Protein AF-0000000086878686 (afdb_homodimer)

Secondary structure (DSSP, 8-state):
---EEEEEEEEEEES-HHHHHIIIIIIS-PPEEPPP--SS-EEEEEETTEEEEEEE-TT-TT-------TTSSEEEEEES-HHHHHHHHHHHT---EEETT-TTSSEEEEEE-TT--EEEEEE-TT-/---EEEEEEEEEEES-HHHHHIIIIIIS-PPEEPPP--SS-EEEEEETTEEEEEEE-TT-TT-------TTSSEEEEEES-HHHHHHHHHHHT---EEETT-TTSSEEEEEE-TT--EEEEEE-TT-

Sequence (254 aa):
MIEYAHIHHVSLAVRDLEVAKQFYSGLLGMQEIERPPFRSTGTWYAIGSQQLHLLQHPQGHTLREAGIDTTDGHFAIWVKSHKDTIAWLEQQGIEYEARPESVAGFAQIFILDPDRNIIEFAAPYHSMIEYAHIHHVSLAVRDLEVAKQFYSGLLGMQEIERPPFRSTGTWYAIGSQQLHLLQHPQGHTLREAGIDTTDGHFAIWVKSHKDTIAWLEQQGIEYEARPESVAGFAQIFILDPDRNIIEFAAPYHS

Organism: NCBI:txid248903

InterPro domains:
  IPR004360 Glyoxalase/fosfomycin resistance/dioxygenase domain [PF00903] (6-121)
  IPR018146 Glyoxalase I, conserved site [PS00934] (9-30)
  IPR029068 Glyoxalase/Bleomycin resistance protein/Dihydroxybiphenyl dioxygenase [G3DSA:3.10.180.10] (6-123)
  IPR029068 Glyoxalase/Bleomycin resistance prote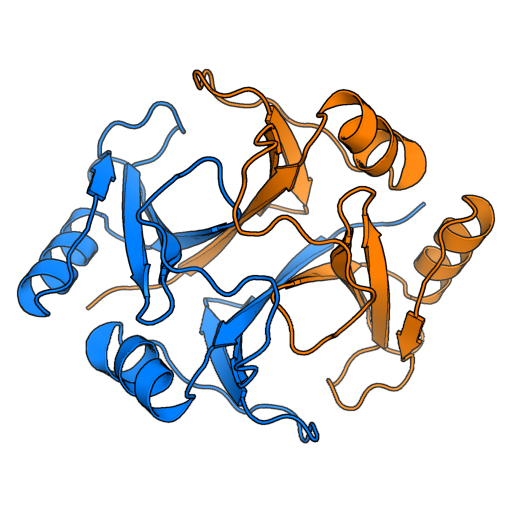in/Dihydroxybiphenyl dioxygenase [SSF54593] (5-124)
  IPR037523 Vicinal oxygen chelate (VOC), core domain [PS51819] (6-124)
  IPR050383 Glyoxalase I/Fosfomycin Resistance Protein Families [PTHR21366] (5-122)

Solvent-accessible surface area (backbone atoms only — not comparable to full-atom values): 13300 Å² total; per-residue (Å²): 114,64,51,68,49,31,69,43,34,41,35,38,36,30,68,46,60,68,65,49,42,48,43,45,42,58,69,60,56,46,48,72,48,92,63,62,91,63,91,71,55,68,54,30,28,57,26,54,96,27,36,41,35,41,22,52,26,73,81,28,59,51,49,46,85,58,75,96,52,91,52,26,45,32,40,28,33,30,30,69,33,42,53,48,36,50,54,39,32,56,74,68,66,50,72,72,50,75,36,65,81,36,76,77,78,33,14,38,35,37,35,63,50,98,49,36,49,44,42,31,40,33,16,51,61,90,52,115,66,53,68,48,31,70,43,36,41,33,38,35,29,68,46,58,68,65,49,42,48,43,44,43,60,70,58,57,47,48,73,48,90,62,60,90,62,91,69,55,65,53,30,29,56,26,54,96,27,36,40,35,41,21,52,26,72,82,28,58,51,47,44,84,57,77,95,52,91,52,26,46,33,40,28,33,31,31,68,33,43,52,49,36,50,53,38,34,56,73,69,68,49,72,70,51,76,34,65,81,36,77,78,77,34,14,38,35,36,36,62,50,99,49,37,49,42,41,31,41,32,15,50,59,90,52

Radius of gyration: 17.34 Å; Cα contacts (8 Å, |Δi|>4): 642; chains: 2; bounding box: 40×48×39 Å

Foldseek 3Di:
DDDDDDDAEEEDEDQDAVLQCCVVCNQVVFAWDDDPPDPFDWTWTDQDNHIYIYTHDNPDPLQDDDADDPVDDADEHEDEDPVVNVVSCVVSVFDWDWDLPDPVQWIWIWGAGPSGHIYIYTYHRPD/DDDDDDDAEEEDEDQDAVLQCCVVCNQVVFAWDDDPDDPFDWTWTDQDNHIYIYTHDNPDPLQDDDADDPVDDADEHEDEDPVVNVVSCVVSVFDWDWDLPDPVQWIWIWGAGPSGHIYIYTYHRPD

Structure (mmCIF, N/CA/C/O backbone):
data_AF-0000000086878686-model_v1
#
loop_
_entity.id
_entity.type
_entity.pdbx_description
1 polymer Glyoxalase
#
loop_
_atom_site.group_PDB
_atom_site.id
_atom_site.type_symbol
_atom_site.label_atom_id
_atom_site.label_alt_id
_atom_site.label_comp_id
_atom_site.label_asym_id
_atom_site.label_entity_id
_atom_site.label_seq_id
_atom_site.pdbx_PDB_ins_code
_atom_site.Cartn_x
_atom_site.Cartn_y
_atom_site.Cartn_z
_atom_site.occupancy
_atom_site.B_iso_or_equiv
_atom_site.auth_seq_id
_atom_site.auth_comp_id
_atom_site.auth_asym_id
_atom_site.auth_atom_id
_atom_site.pdbx_PDB_model_num
ATOM 1 N N . MET A 1 1 ? -5.086 -23.375 1.328 1 92.81 1 MET A N 1
ATOM 2 C CA . MET A 1 1 ? -5.457 -21.969 1.436 1 92.81 1 MET A CA 1
ATOM 3 C C . MET A 1 1 ? -4.23 -21.094 1.688 1 92.81 1 MET A C 1
ATOM 5 O O . MET A 1 1 ? -3.26 -21.547 2.295 1 92.81 1 MET A O 1
ATOM 9 N N . ILE A 1 2 ? -4.324 -19.875 1.238 1 98 2 ILE A N 1
ATOM 10 C CA . ILE A 1 2 ? -3.201 -18.953 1.439 1 98 2 ILE A CA 1
ATOM 11 C C . ILE A 1 2 ? -3.17 -18.484 2.893 1 98 2 ILE A C 1
ATOM 13 O O . ILE A 1 2 ? -4.207 -18.125 3.459 1 98 2 ILE A O 1
ATOM 17 N N . GLU A 1 3 ? -2.047 -18.531 3.521 1 98.5 3 GLU A N 1
ATOM 18 C CA . GLU A 1 3 ? -1.874 -18 4.871 1 98.5 3 GLU A CA 1
ATOM 19 C C . GLU A 1 3 ? -1.181 -16.641 4.844 1 98.5 3 GLU A C 1
ATOM 21 O O . GLU A 1 3 ? 0.019 -16.562 4.574 1 98.5 3 GLU A O 1
ATOM 26 N N . TYR A 1 4 ? -1.922 -15.648 5.164 1 98.69 4 TYR A N 1
ATOM 27 C CA . TYR A 1 4 ? -1.459 -14.266 5.133 1 98.69 4 TYR A CA 1
ATOM 28 C C . TYR A 1 4 ? -0.808 -13.875 6.453 1 98.69 4 TYR A C 1
ATOM 30 O O . TYR A 1 4 ? -1.389 -14.078 7.523 1 98.69 4 TYR A O 1
ATOM 38 N N . ALA A 1 5 ? 0.376 -13.273 6.391 1 98.69 5 ALA A N 1
ATOM 39 C CA . ALA A 1 5 ? 1.078 -12.938 7.625 1 98.69 5 ALA A CA 1
ATOM 40 C C . ALA A 1 5 ? 1.001 -11.438 7.91 1 98.69 5 ALA A C 1
ATOM 42 O O . ALA A 1 5 ? 0.501 -11.023 8.953 1 98.69 5 ALA A O 1
ATOM 43 N N . HIS A 1 6 ? 1.497 -10.586 6.996 1 98.81 6 HIS A N 1
ATOM 44 C CA . HIS A 1 6 ? 1.543 -9.141 7.176 1 98.81 6 HIS A CA 1
ATOM 45 C C . HIS A 1 6 ? 1.847 -8.43 5.863 1 98.81 6 HIS A C 1
ATOM 47 O O . HIS A 1 6 ? 2.262 -9.062 4.891 1 98.81 6 HIS A O 1
ATOM 53 N N . ILE A 1 7 ? 1.553 -7.156 5.781 1 98.94 7 ILE A N 1
ATOM 54 C CA . ILE A 1 7 ? 2.014 -6.348 4.66 1 98.94 7 ILE A CA 1
ATOM 55 C C . ILE A 1 7 ? 3.529 -6.18 4.734 1 98.94 7 ILE A C 1
ATOM 57 O O . ILE A 1 7 ? 4.066 -5.766 5.766 1 98.94 7 ILE A O 1
ATOM 61 N N . HIS A 1 8 ? 4.219 -6.57 3.6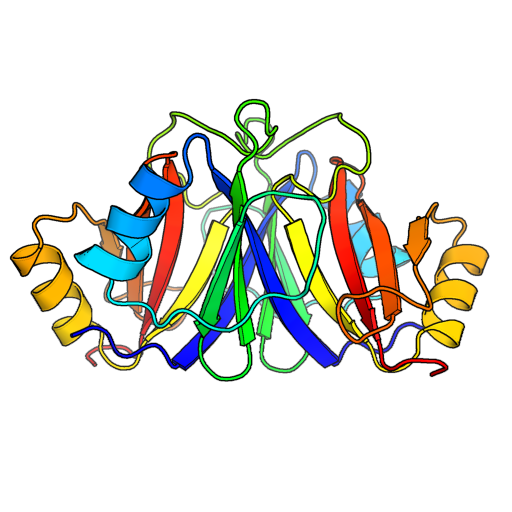86 1 98.94 8 HIS A N 1
ATOM 62 C CA . HIS A 1 8 ? 5.676 -6.512 3.658 1 98.94 8 HIS A CA 1
ATOM 63 C C . HIS A 1 8 ? 6.16 -5.152 3.168 1 98.94 8 HIS A C 1
ATOM 65 O O . HIS A 1 8 ? 7.066 -4.562 3.758 1 98.94 8 HIS A O 1
ATOM 71 N N . HIS A 1 9 ? 5.668 -4.684 2.07 1 98.94 9 HIS A N 1
ATOM 72 C CA . HIS A 1 9 ? 6.066 -3.377 1.556 1 98.94 9 HIS A CA 1
ATOM 73 C C . HIS A 1 9 ? 4.988 -2.791 0.647 1 98.94 9 HIS A C 1
ATOM 75 O O . HIS A 1 9 ? 4.055 -3.494 0.25 1 98.94 9 HIS A O 1
ATOM 81 N N . VAL A 1 10 ? 5.113 -1.521 0.419 1 98.94 10 VAL A N 1
ATOM 82 C CA . VAL A 1 10 ? 4.375 -0.774 -0.593 1 98.94 10 VAL A CA 1
ATOM 83 C C . VAL A 1 10 ? 5.348 -0.182 -1.611 1 98.94 10 VAL A C 1
ATOM 85 O O . VAL A 1 10 ? 6.426 0.293 -1.247 1 98.94 10 VAL A O 1
ATOM 88 N N . SER A 1 11 ? 4.949 -0.228 -2.871 1 98.88 11 SER A N 1
ATOM 89 C CA . SER A 1 11 ? 5.75 0.36 -3.941 1 98.88 11 SER A CA 1
ATOM 90 C C . SER A 1 11 ? 4.984 1.467 -4.66 1 98.88 11 SER A C 1
ATOM 92 O O . SER A 1 11 ? 3.832 1.277 -5.055 1 98.88 11 SER A O 1
ATOM 94 N N . LEU A 1 12 ? 5.641 2.549 -4.816 1 98.88 12 LEU A N 1
ATOM 95 C CA . LEU A 1 12 ? 5.066 3.682 -5.535 1 98.88 12 LEU A CA 1
ATOM 96 C C . LEU A 1 12 ? 5.832 3.953 -6.824 1 98.88 12 LEU A C 1
ATOM 98 O O . LEU A 1 12 ? 7.062 3.875 -6.852 1 98.88 12 LEU A O 1
ATOM 102 N N . ALA A 1 13 ? 5.094 4.262 -7.871 1 98.62 13 ALA A N 1
ATOM 103 C CA . ALA A 1 13 ? 5.711 4.828 -9.07 1 98.62 13 ALA A CA 1
ATOM 104 C C . ALA A 1 13 ? 6.008 6.312 -8.883 1 98.62 13 ALA A C 1
ATOM 106 O O . ALA A 1 13 ? 5.195 7.047 -8.32 1 98.62 13 ALA A O 1
ATOM 107 N N . VAL A 1 14 ? 7.125 6.715 -9.273 1 98.88 14 VAL A N 1
ATOM 108 C CA . VAL A 1 14 ? 7.48 8.125 -9.281 1 98.88 14 VAL A CA 1
ATOM 109 C C . VAL A 1 14 ? 8.031 8.516 -10.648 1 98.88 14 VAL A C 1
ATOM 111 O O . VAL A 1 14 ? 8.562 7.676 -11.375 1 98.88 14 VAL A O 1
ATOM 114 N N . ARG A 1 15 ? 7.891 9.805 -11.039 1 98.81 15 ARG A N 1
ATOM 115 C CA . ARG A 1 15 ? 8.344 10.273 -12.344 1 98.81 15 ARG A CA 1
ATOM 116 C C . ARG A 1 15 ? 9.852 10.484 -12.359 1 98.81 15 ARG A C 1
ATOM 118 O O . ARG A 1 15 ? 10.516 10.195 -13.359 1 98.81 15 ARG A O 1
ATOM 125 N N . ASP A 1 16 ? 10.406 10.992 -11.32 1 98.75 16 ASP A N 1
ATOM 126 C CA . ASP A 1 16 ? 11.812 11.352 -11.148 1 98.75 16 ASP A CA 1
ATOM 127 C C . ASP A 1 16 ? 12.297 10.992 -9.75 1 98.75 16 ASP A C 1
ATOM 129 O O . ASP A 1 16 ? 11.852 11.578 -8.758 1 98.75 16 ASP A O 1
ATOM 133 N N . LEU A 1 17 ? 13.281 10.086 -9.711 1 98.75 17 LEU A N 1
ATOM 134 C CA . LEU A 1 17 ? 13.703 9.531 -8.43 1 98.75 17 LEU A CA 1
ATOM 135 C C . LEU A 1 17 ? 14.367 10.602 -7.566 1 98.75 17 LEU A C 1
ATOM 137 O O . LEU A 1 17 ? 14.203 10.609 -6.348 1 98.75 17 LEU A O 1
ATOM 141 N N . GLU A 1 18 ? 15.141 11.453 -8.148 1 98.69 18 GLU A N 1
ATOM 142 C CA . GLU A 1 18 ? 15.828 12.484 -7.375 1 98.69 18 GLU A CA 1
ATOM 143 C C . GLU A 1 18 ? 14.828 13.445 -6.727 1 98.69 18 GLU A C 1
ATOM 145 O O . GLU A 1 18 ? 15.008 13.852 -5.578 1 98.69 18 GLU A O 1
ATOM 150 N N . VAL A 1 19 ? 13.828 13.859 -7.465 1 98.81 19 VAL A N 1
ATOM 151 C CA . VAL A 1 19 ? 12.773 14.695 -6.922 1 98.81 19 VAL A CA 1
ATOM 152 C C . VAL A 1 19 ? 12.078 13.977 -5.77 1 98.81 19 VAL A C 1
ATOM 154 O O . VAL A 1 19 ? 11.828 14.562 -4.719 1 98.81 19 VAL A O 1
ATOM 157 N N . ALA A 1 20 ? 11.805 12.703 -5.988 1 98.88 20 ALA A N 1
ATOM 158 C CA . ALA A 1 20 ? 11.156 11.906 -4.949 1 98.88 20 ALA A CA 1
ATOM 159 C C . ALA A 1 20 ? 12.039 11.797 -3.707 1 98.88 20 ALA A C 1
ATOM 161 O O . ALA A 1 20 ? 11.547 11.922 -2.582 1 98.88 20 ALA A O 1
ATOM 162 N N . LYS A 1 21 ? 13.297 11.602 -3.871 1 98.75 21 LYS A N 1
ATOM 163 C CA . LYS A 1 21 ? 14.219 11.461 -2.748 1 98.75 21 LYS A CA 1
ATOM 164 C C . LYS A 1 21 ? 14.312 12.75 -1.945 1 98.75 21 LYS A C 1
ATOM 166 O O . LYS A 1 21 ? 14.461 12.719 -0.721 1 98.75 21 LYS A O 1
ATOM 171 N N . GLN A 1 22 ? 14.281 13.844 -2.643 1 98.81 22 GLN A N 1
ATOM 172 C CA . GLN A 1 22 ? 14.273 15.125 -1.936 1 98.81 22 GLN A CA 1
ATOM 173 C C . GLN A 1 22 ? 13.07 15.219 -1.002 1 98.81 22 GLN A C 1
ATOM 175 O O . GLN A 1 22 ? 13.172 15.766 0.101 1 98.81 22 GLN A O 1
ATOM 180 N N . PHE A 1 23 ? 12.023 14.68 -1.452 1 98.94 23 PHE A N 1
ATOM 181 C CA . PHE A 1 23 ? 10.805 14.711 -0.655 1 98.94 23 PHE A CA 1
ATOM 182 C C . PHE A 1 23 ? 10.867 13.688 0.472 1 98.94 23 PHE A C 1
ATOM 184 O O . PHE A 1 23 ? 10.742 14.039 1.646 1 98.94 23 PHE A O 1
ATOM 191 N N . TYR A 1 24 ? 11.062 12.422 0.247 1 98.88 24 TYR A N 1
ATOM 192 C CA . TYR A 1 24 ? 10.953 11.336 1.206 1 98.88 24 TYR A CA 1
ATOM 193 C C . TYR A 1 24 ? 12.148 11.305 2.15 1 98.88 24 TYR A C 1
ATOM 195 O O . TYR A 1 24 ? 11.984 11.203 3.369 1 98.88 24 TYR A O 1
ATOM 203 N N . SER A 1 25 ? 13.336 11.383 1.585 1 98.38 25 SER A N 1
ATOM 204 C CA . SER A 1 25 ? 14.539 11.438 2.412 1 98.38 25 SER A CA 1
ATOM 205 C C . SER A 1 25 ? 14.727 12.828 3.016 1 98.38 25 SER A C 1
ATOM 207 O O . SER A 1 25 ? 15.023 12.953 4.207 1 98.38 25 SER A O 1
ATOM 209 N N . GLY A 1 26 ? 14.617 13.836 2.211 1 98.06 26 GLY A N 1
ATOM 210 C CA . GLY A 1 26 ? 14.914 15.195 2.627 1 98.06 26 GLY A CA 1
ATOM 211 C C . GLY A 1 26 ? 13.859 15.781 3.545 1 98.06 26 GLY A C 1
ATOM 212 O O . GLY A 1 26 ? 14.117 16.016 4.73 1 98.06 26 GLY A O 1
ATOM 213 N N . LEU A 1 27 ? 12.672 15.906 3.049 1 98.62 27 LEU A N 1
ATOM 214 C CA . LEU A 1 27 ? 11.625 16.609 3.781 1 98.62 27 LEU A CA 1
ATOM 215 C C . LEU A 1 27 ? 10.984 15.703 4.82 1 98.62 27 LEU A C 1
ATOM 217 O O . LEU A 1 27 ? 10.766 16.109 5.965 1 98.62 27 LEU A O 1
ATOM 221 N N . LEU A 1 28 ? 10.688 14.461 4.5 1 98.75 28 LEU A N 1
ATOM 222 C CA . LEU A 1 28 ? 9.992 13.578 5.43 1 98.75 28 LEU A CA 1
ATOM 223 C C . LEU A 1 28 ? 10.984 12.875 6.355 1 98.75 28 LEU A C 1
ATOM 225 O O . LEU A 1 28 ? 10.594 12.273 7.352 1 98.75 28 LEU A O 1
ATOM 229 N N . GLY A 1 29 ? 12.219 12.891 5.965 1 98.44 29 GLY A N 1
ATOM 230 C CA . GLY A 1 29 ? 13.258 12.352 6.828 1 98.44 29 GLY A CA 1
ATOM 231 C C . GLY A 1 29 ? 13.242 10.836 6.91 1 98.44 29 GLY A C 1
ATOM 232 O O . GLY A 1 29 ? 13.68 10.266 7.91 1 98.44 29 GLY A O 1
ATOM 233 N N . MET A 1 30 ? 12.75 10.133 5.957 1 98.62 30 MET A N 1
ATOM 234 C CA . MET A 1 30 ? 12.711 8.672 5.996 1 98.62 30 MET A CA 1
ATOM 235 C C . MET A 1 30 ? 14.109 8.086 5.793 1 98.62 30 MET A C 1
ATOM 237 O O . MET A 1 30 ? 14.898 8.617 5.02 1 98.62 30 MET A O 1
ATOM 241 N N . GLN A 1 31 ? 14.328 6.996 6.406 1 98.5 31 GLN A N 1
ATOM 242 C CA . GLN A 1 31 ? 15.633 6.348 6.348 1 98.5 31 GLN A CA 1
ATOM 243 C C . GLN A 1 31 ? 15.742 5.441 5.125 1 98.5 31 GLN A C 1
ATOM 245 O O . GLN A 1 31 ? 14.977 4.488 4.977 1 98.5 31 GLN A O 1
ATOM 250 N N . GLU A 1 32 ? 16.688 5.684 4.32 1 98.56 32 GLU A N 1
ATOM 251 C CA . GLU A 1 32 ? 16.969 4.805 3.188 1 98.56 32 GLU A CA 1
ATOM 252 C C . GLU A 1 32 ? 17.625 3.51 3.641 1 98.56 32 GLU A C 1
ATOM 254 O O . GLU A 1 32 ? 18.438 3.514 4.57 1 98.56 32 GLU A O 1
ATOM 259 N N . ILE A 1 33 ? 17.297 2.453 2.945 1 98.69 33 ILE A N 1
ATOM 260 C CA . ILE A 1 33 ? 17.938 1.168 3.213 1 98.69 33 ILE A CA 1
ATOM 261 C C . ILE A 1 33 ? 18.484 0.59 1.914 1 98.69 33 ILE A C 1
ATOM 263 O O . ILE A 1 33 ? 18.203 1.101 0.827 1 98.69 33 ILE A O 1
ATOM 267 N N . GLU A 1 34 ? 19.266 -0.475 2.055 1 98 34 GLU A N 1
ATOM 268 C CA . GLU A 1 34 ? 19.859 -1.123 0.889 1 98 34 GLU A CA 1
ATOM 269 C C . GLU A 1 34 ? 18.797 -1.793 0.029 1 98 34 GLU A C 1
ATOM 271 O O . GLU A 1 34 ? 17.875 -2.443 0.551 1 98 34 GLU A O 1
ATOM 276 N N . ARG A 1 35 ? 18.859 -1.532 -1.123 1 97 35 ARG A N 1
ATOM 277 C CA . ARG A 1 35 ? 17.969 -2.148 -2.096 1 97 35 ARG A CA 1
ATOM 278 C C . ARG A 1 35 ? 18.656 -3.289 -2.834 1 97 35 ARG A C 1
ATOM 280 O O . ARG A 1 35 ? 19.844 -3.199 -3.15 1 97 35 ARG A O 1
ATOM 287 N N . PRO A 1 36 ? 17.922 -4.375 -3.104 1 97.88 36 PRO A N 1
ATOM 288 C CA . PRO A 1 36 ? 18.5 -5.461 -3.9 1 97.88 36 PRO A CA 1
ATOM 289 C C . PRO A 1 36 ? 18.938 -5.008 -5.293 1 97.88 36 PRO A C 1
ATOM 291 O O . PRO A 1 36 ? 18.531 -3.934 -5.746 1 97.88 36 PRO A O 1
ATOM 294 N N . PRO A 1 37 ? 19.734 -5.828 -5.945 1 97.25 37 PRO A N 1
ATOM 295 C CA . PRO A 1 37 ? 20.266 -5.438 -7.254 1 97.25 37 PRO A CA 1
ATOM 296 C C . PRO A 1 37 ? 19.25 -5.641 -8.383 1 97.25 37 PRO A C 1
ATOM 298 O O . PRO A 1 37 ? 19.516 -6.387 -9.32 1 97.25 37 PRO A O 1
ATOM 301 N N . PHE A 1 38 ? 18.172 -4.945 -8.359 1 97.62 38 PHE A N 1
ATOM 302 C CA . PHE A 1 38 ? 17.188 -4.93 -9.43 1 97.62 38 PHE A CA 1
ATOM 303 C C . PHE A 1 38 ? 17.703 -4.109 -10.617 1 97.62 38 PHE A C 1
ATOM 305 O O . PHE A 1 38 ? 18.594 -3.273 -10.461 1 97.62 38 PHE A O 1
ATOM 312 N N . ARG A 1 39 ? 17.078 -4.359 -11.789 1 96 39 ARG A N 1
ATOM 313 C CA . ARG A 1 39 ? 17.422 -3.596 -12.984 1 96 39 ARG A CA 1
ATOM 314 C C . ARG A 1 39 ? 16.719 -2.248 -13 1 96 39 ARG A C 1
ATOM 316 O O . ARG A 1 39 ? 17.188 -1.299 -13.633 1 96 39 ARG A O 1
ATOM 323 N N . SER A 1 40 ? 15.617 -2.211 -12.352 1 97.5 40 SER A N 1
ATOM 324 C CA . SER A 1 40 ? 14.844 -0.973 -12.289 1 97.5 40 SER A CA 1
ATOM 325 C C . SER A 1 40 ? 15.555 0.08 -11.445 1 97.5 40 SER A C 1
ATOM 327 O O . SER A 1 40 ? 16.406 -0.251 -10.617 1 97.5 40 SER A O 1
ATOM 329 N N . THR A 1 41 ? 15.266 1.338 -11.703 1 98.31 41 THR A N 1
ATOM 330 C CA . THR A 1 41 ? 15.758 2.451 -10.898 1 98.31 41 THR A CA 1
ATOM 331 C C . THR A 1 41 ? 14.805 2.744 -9.734 1 98.31 41 THR A C 1
ATOM 333 O O . THR A 1 41 ? 13.602 2.877 -9.938 1 98.31 41 THR A O 1
ATOM 336 N N . GLY A 1 42 ? 15.352 2.799 -8.516 1 98.69 42 GLY A N 1
ATOM 337 C CA . GLY A 1 42 ? 14.492 3.047 -7.371 1 98.69 42 GLY A CA 1
ATOM 338 C C . GLY A 1 42 ? 15.266 3.256 -6.082 1 98.69 42 GLY A C 1
ATOM 339 O O . GLY A 1 42 ? 16.5 3.322 -6.094 1 98.69 42 GLY A O 1
ATOM 340 N N . THR A 1 43 ? 14.594 3.441 -5 1 98.81 43 THR A N 1
ATOM 341 C CA . THR A 1 43 ? 15.125 3.549 -3.645 1 98.81 43 THR A CA 1
ATOM 342 C C . THR A 1 43 ? 14.164 2.924 -2.635 1 98.81 43 THR A C 1
ATOM 344 O O . THR A 1 43 ? 12.961 2.832 -2.889 1 98.81 43 THR A O 1
ATOM 347 N N . TRP A 1 44 ? 14.742 2.393 -1.544 1 98.88 44 TRP A N 1
ATOM 348 C CA . TRP A 1 44 ? 13.961 1.74 -0.494 1 98.88 44 TRP A CA 1
ATOM 349 C C . TRP A 1 44 ? 14.062 2.514 0.816 1 98.88 44 TRP A C 1
ATOM 351 O O . TRP A 1 44 ? 15.125 3.045 1.152 1 98.88 44 TRP A O 1
ATOM 361 N N . TYR A 1 45 ? 12.961 2.594 1.512 1 98.94 45 TYR A N 1
ATOM 362 C CA . TYR A 1 45 ? 12.922 3.219 2.828 1 98.94 45 TYR A CA 1
ATOM 363 C C . TYR A 1 45 ? 12.43 2.236 3.883 1 98.94 45 TYR A C 1
ATOM 365 O O . TYR A 1 45 ? 11.539 1.426 3.617 1 98.94 45 TYR A O 1
ATOM 373 N N . ALA A 1 46 ? 12.961 2.355 5.098 1 98.75 46 ALA A N 1
ATOM 374 C CA . ALA A 1 46 ? 12.484 1.576 6.238 1 98.75 46 ALA A CA 1
ATOM 375 C C . ALA A 1 46 ? 11.25 2.223 6.867 1 98.75 46 ALA A C 1
ATOM 377 O O . ALA A 1 46 ? 11.219 3.439 7.066 1 98.75 46 ALA A O 1
ATOM 378 N N . ILE A 1 47 ? 10.266 1.464 7.109 1 98.62 47 ILE A N 1
ATOM 379 C CA . ILE A 1 47 ? 9.133 1.805 7.961 1 98.62 47 ILE A CA 1
ATOM 380 C C . ILE A 1 47 ? 8.93 0.71 9.008 1 98.62 47 ILE A C 1
ATOM 382 O O . ILE A 1 47 ? 8.227 -0.274 8.75 1 98.62 47 ILE A O 1
ATOM 386 N N . GLY A 1 48 ? 9.445 0.888 10.195 1 97.75 48 GLY A N 1
ATOM 387 C CA . GLY A 1 48 ? 9.492 -0.24 11.109 1 97.75 48 GLY A CA 1
ATOM 388 C C . GLY 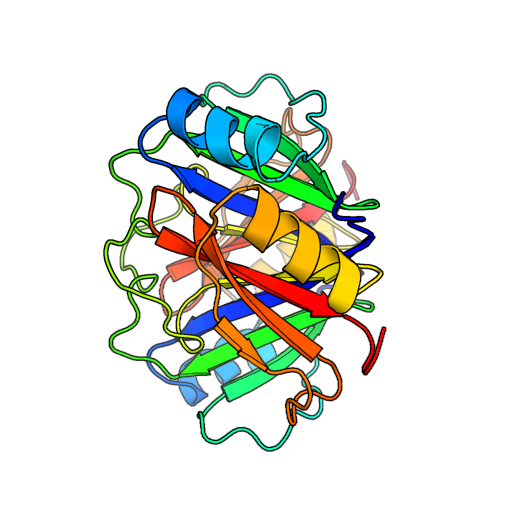A 1 48 ? 10.172 -1.461 10.516 1 97.75 48 GLY A C 1
ATOM 389 O O . GLY A 1 48 ? 11.297 -1.377 10.031 1 97.75 48 GLY A O 1
ATOM 390 N N . SER A 1 49 ? 9.547 -2.586 10.586 1 97.62 49 SER A N 1
ATOM 391 C CA . SER A 1 49 ? 10.055 -3.814 9.984 1 97.62 49 SER A CA 1
ATOM 392 C C . SER A 1 49 ? 9.617 -3.943 8.531 1 97.62 49 SER A C 1
ATOM 394 O O . SER A 1 49 ? 9.922 -4.941 7.875 1 97.62 49 SER A O 1
ATOM 396 N N . GLN A 1 50 ? 8.922 -2.975 8.062 1 98.75 50 GLN A N 1
ATOM 397 C CA . GLN A 1 50 ? 8.406 -2.971 6.695 1 98.75 50 GLN A CA 1
ATOM 398 C C . GLN A 1 50 ? 9.18 -1.981 5.824 1 98.75 50 GLN A C 1
ATOM 400 O O . GLN A 1 50 ? 10.211 -1.456 6.238 1 98.75 50 GLN A O 1
ATOM 405 N N . GLN A 1 51 ? 8.68 -1.889 4.535 1 98.94 51 GLN A N 1
ATOM 406 C CA . GLN A 1 51 ? 9.453 -1.052 3.625 1 98.94 51 GLN A CA 1
ATOM 407 C C . GLN A 1 51 ? 8.531 -0.253 2.703 1 98.94 51 GLN A C 1
ATOM 409 O O . GLN A 1 51 ? 7.422 -0.688 2.395 1 98.94 51 GLN A O 1
ATOM 414 N N . LEU A 1 52 ? 8.984 0.871 2.309 1 98.94 52 LEU A N 1
ATOM 415 C CA . LEU A 1 52 ? 8.453 1.665 1.206 1 98.94 52 LEU A CA 1
ATOM 416 C C . LEU A 1 52 ? 9.43 1.689 0.033 1 98.94 52 LEU A C 1
ATOM 418 O O . LEU A 1 52 ? 10.609 2.006 0.207 1 98.94 52 LEU A O 1
ATOM 422 N N . HIS A 1 53 ? 8.93 1.289 -1.12 1 98.94 53 HIS A N 1
ATOM 423 C CA . HIS A 1 53 ? 9.734 1.288 -2.338 1 98.94 53 HIS A CA 1
ATOM 424 C C . HIS A 1 53 ? 9.289 2.391 -3.293 1 98.94 53 HIS A C 1
ATOM 426 O O . HIS A 1 53 ? 8.102 2.521 -3.588 1 98.94 53 HIS A O 1
ATOM 432 N N . LEU A 1 54 ? 10.242 3.17 -3.674 1 98.88 54 LEU A N 1
ATOM 433 C CA . LEU A 1 54 ? 10.008 4.078 -4.793 1 98.88 54 LEU A CA 1
ATOM 434 C C . LEU A 1 54 ? 10.641 3.539 -6.07 1 98.88 54 LEU A C 1
ATOM 436 O O . LEU A 1 54 ? 11.805 3.152 -6.078 1 98.88 54 LEU A O 1
ATOM 440 N N . LEU A 1 55 ? 9.844 3.518 -7.117 1 98.81 55 LEU A N 1
ATOM 441 C CA . LEU A 1 55 ? 10.312 3.033 -8.414 1 98.81 55 LEU A CA 1
ATOM 442 C C . LEU A 1 55 ? 10.117 4.094 -9.492 1 98.81 55 LEU A C 1
ATOM 444 O O . LEU A 1 55 ? 9.008 4.582 -9.695 1 98.81 55 LEU A O 1
ATOM 448 N N . GLN A 1 56 ? 11.211 4.434 -10.156 1 98.81 56 GLN A N 1
ATOM 449 C CA . GLN A 1 56 ? 11.078 5.398 -11.242 1 98.81 56 GLN A CA 1
ATOM 450 C C . GLN A 1 56 ? 10.359 4.789 -12.438 1 98.81 56 GLN A C 1
ATOM 452 O O . GLN A 1 56 ? 10.875 3.873 -13.078 1 98.81 56 GLN A O 1
ATOM 457 N N . HIS A 1 57 ? 9.195 5.312 -12.672 1 98.62 57 HIS A N 1
ATOM 458 C CA . HIS A 1 57 ? 8.312 4.844 -13.734 1 98.62 57 HIS A CA 1
ATOM 459 C C . HIS A 1 57 ? 7.426 5.973 -14.25 1 98.62 57 HIS A C 1
ATOM 461 O O . HIS A 1 57 ? 6.234 6.023 -13.938 1 98.62 57 HIS A O 1
ATOM 467 N N . PRO A 1 58 ? 7.941 6.82 -15.164 1 97.81 58 PRO A N 1
ATOM 468 C CA . PRO A 1 58 ? 7.223 8.031 -15.578 1 97.81 58 PRO A CA 1
ATOM 469 C C . PRO A 1 58 ? 5.922 7.719 -16.312 1 97.81 58 PRO A C 1
ATOM 471 O O . PRO A 1 58 ? 5.086 8.609 -16.5 1 97.81 58 PRO A O 1
ATOM 474 N N . GLN A 1 59 ? 5.793 6.473 -16.75 1 96.69 59 GLN A N 1
ATOM 475 C CA . GLN A 1 59 ? 4.566 6.086 -17.453 1 96.69 59 GLN A CA 1
ATOM 476 C C . GLN A 1 59 ? 3.689 5.211 -16.562 1 96.69 59 GLN A C 1
ATOM 478 O O . GLN A 1 59 ? 2.836 4.473 -17.062 1 96.69 59 GLN A O 1
ATOM 483 N N . GLY A 1 60 ? 3.941 5.23 -15.281 1 97.38 60 GLY A N 1
ATOM 484 C CA . GLY A 1 60 ? 3.186 4.398 -14.359 1 97.38 60 GLY A CA 1
ATOM 485 C C . GLY A 1 60 ? 1.701 4.711 -14.352 1 97.38 60 GLY A C 1
ATOM 486 O O . GLY A 1 60 ? 1.305 5.875 -14.445 1 97.38 60 GLY A O 1
ATOM 487 N N . HIS A 1 61 ? 0.915 3.729 -14.172 1 97.25 61 HIS A N 1
ATOM 488 C CA . HIS A 1 61 ? -0.536 3.873 -14.219 1 97.25 61 HIS A CA 1
ATOM 489 C C . HIS A 1 61 ? -1.07 4.469 -12.922 1 97.25 61 HIS A C 1
ATOM 491 O O . HIS A 1 61 ? -2.207 4.945 -12.875 1 97.25 61 HIS A O 1
ATOM 497 N N . THR A 1 62 ? -0.304 4.414 -11.914 1 97.25 62 THR A N 1
ATOM 498 C CA . THR A 1 62 ? -0.774 4.914 -10.625 1 97.25 62 THR A CA 1
ATOM 499 C C . THR A 1 62 ? -0.322 6.355 -10.406 1 97.25 62 THR A C 1
ATOM 501 O O . THR A 1 62 ? -0.579 6.938 -9.352 1 97.25 62 THR A O 1
ATOM 504 N N . LEU A 1 63 ? 0.461 6.855 -11.383 1 97.56 63 LEU A N 1
ATOM 505 C CA . LEU A 1 63 ? 0.772 8.281 -11.344 1 97.56 63 LEU A CA 1
ATOM 506 C C . LEU A 1 63 ? -0.488 9.117 -11.531 1 97.56 63 LEU A C 1
ATOM 508 O O . LEU A 1 63 ? -1.378 8.742 -12.297 1 97.56 63 LEU A O 1
ATOM 512 N N . ARG A 1 64 ? -0.563 10.242 -10.789 1 97.31 64 ARG A N 1
ATOM 513 C CA . ARG A 1 64 ? -1.766 11.062 -10.859 1 97.31 64 ARG A CA 1
ATOM 514 C C . ARG A 1 64 ? -1.435 12.539 -10.633 1 97.31 64 ARG A C 1
ATOM 516 O O . ARG A 1 64 ? -0.328 12.867 -10.211 1 97.31 64 ARG A O 1
ATOM 523 N N . GLU A 1 65 ? -2.4 13.359 -10.93 1 95.25 65 GLU A N 1
ATOM 524 C CA . GLU A 1 65 ? -2.26 14.797 -10.758 1 95.25 65 GLU A CA 1
ATOM 525 C C . GLU A 1 65 ? -3.312 15.352 -9.805 1 95.25 65 GLU A C 1
ATOM 527 O O . GLU A 1 65 ? -3.328 16.547 -9.508 1 95.25 65 GLU A O 1
ATOM 532 N N . ALA A 1 66 ? -4.141 14.438 -9.359 1 95.19 66 ALA A N 1
ATOM 533 C CA . ALA A 1 66 ? -5.293 14.828 -8.555 1 95.19 66 ALA A CA 1
ATOM 534 C C . ALA A 1 66 ? -4.867 15.195 -7.133 1 95.19 66 ALA A C 1
ATOM 536 O O . ALA A 1 66 ? -3.732 14.93 -6.73 1 95.19 66 ALA A O 1
ATOM 537 N N . GLY A 1 67 ? -5.773 15.938 -6.41 1 97.81 67 GLY A N 1
ATOM 538 C CA . GLY A 1 67 ? -5.57 16.234 -5 1 97.81 67 GLY A CA 1
ATOM 539 C C . GLY A 1 67 ? -5.898 15.07 -4.09 1 97.81 67 GLY A C 1
ATOM 540 O O . GLY A 1 67 ? -5.961 13.922 -4.539 1 97.81 67 GLY A O 1
ATOM 541 N N . ILE A 1 68 ? -6.004 15.367 -2.814 1 98.25 68 ILE A N 1
ATOM 542 C CA . ILE A 1 68 ? -6.305 14.328 -1.835 1 98.25 68 ILE A CA 1
ATOM 543 C C . ILE A 1 68 ? -7.738 13.844 -2.018 1 98.25 68 ILE A C 1
ATOM 545 O O . ILE A 1 68 ? -8.688 14.617 -1.848 1 98.25 68 ILE A O 1
ATOM 549 N N . ASP A 1 69 ? -7.883 12.695 -2.438 1 98 69 ASP A N 1
ATOM 550 C CA . ASP A 1 69 ? -9.109 11.906 -2.439 1 98 69 ASP A CA 1
ATOM 551 C C . ASP A 1 69 ? -8.93 10.602 -1.664 1 98 69 ASP A C 1
ATOM 553 O O . ASP A 1 69 ? -8.336 9.648 -2.172 1 98 69 ASP A O 1
ATOM 557 N N . THR A 1 70 ? -9.453 10.539 -0.474 1 97.25 70 THR A N 1
ATOM 558 C CA . THR A 1 70 ? -9.148 9.461 0.459 1 97.25 70 THR A CA 1
ATOM 559 C C . THR A 1 70 ? -9.82 8.164 0.026 1 97.25 70 THR A C 1
ATOM 561 O O . THR A 1 70 ? -9.57 7.102 0.604 1 97.25 70 THR A O 1
ATOM 564 N N . THR A 1 71 ? -10.648 8.258 -0.99 1 98.06 71 THR A N 1
ATOM 565 C CA . THR A 1 71 ? -11.266 7.051 -1.526 1 98.06 71 THR A CA 1
ATOM 566 C C . THR A 1 71 ? -10.43 6.48 -2.67 1 98.06 71 THR A C 1
ATOM 568 O O . THR A 1 71 ? -10.75 5.418 -3.211 1 98.06 71 THR A O 1
ATOM 571 N N . ASP A 1 72 ? -9.359 7.148 -3.043 1 98.38 72 ASP A N 1
ATOM 572 C CA . ASP A 1 72 ? -8.438 6.633 -4.047 1 98.38 72 ASP A CA 1
ATOM 573 C C . ASP A 1 72 ? -7.324 5.809 -3.402 1 98.38 72 ASP A C 1
ATOM 575 O O . ASP A 1 72 ? -7.227 5.746 -2.174 1 98.38 72 ASP A O 1
ATOM 579 N N . GLY A 1 73 ? -6.582 5.07 -4.254 1 98.5 73 GLY A N 1
ATOM 580 C CA . GLY A 1 73 ? -5.477 4.27 -3.756 1 98.5 73 GLY A CA 1
ATOM 581 C C . GLY A 1 73 ? -4.508 5.059 -2.898 1 98.5 73 GLY A C 1
ATOM 582 O O . GLY A 1 73 ? -4.047 6.133 -3.299 1 98.5 73 GLY A O 1
ATOM 583 N N . HIS A 1 74 ? -4.25 4.566 -1.68 1 98.88 74 HIS A N 1
ATOM 584 C CA . HIS A 1 74 ? -3.271 5.172 -0.783 1 98.88 74 HIS A CA 1
ATOM 585 C C . HIS A 1 74 ? -2.785 4.172 0.26 1 98.88 74 HIS A C 1
ATOM 587 O O . HIS A 1 74 ? -3.219 3.018 0.268 1 98.88 74 HIS A O 1
ATOM 593 N N . PHE A 1 75 ? -1.813 4.57 1.066 1 98.94 75 PHE A N 1
ATOM 594 C CA . PHE A 1 75 ? -1.36 3.752 2.186 1 98.94 75 PHE A CA 1
ATOM 595 C C . PHE A 1 75 ? -1.149 4.605 3.43 1 98.94 75 PHE A C 1
ATOM 597 O O . PHE A 1 75 ? -1.007 5.828 3.334 1 98.94 75 PHE A O 1
ATOM 604 N N . ALA A 1 76 ? -1.201 3.932 4.543 1 98.94 76 ALA A N 1
ATOM 605 C CA . ALA A 1 76 ? -1.092 4.633 5.82 1 98.94 76 ALA A CA 1
ATOM 606 C C . ALA A 1 76 ? 0.096 4.121 6.629 1 98.94 76 ALA A C 1
ATOM 608 O O . ALA A 1 76 ? 0.331 2.914 6.699 1 98.94 76 ALA A O 1
ATOM 609 N N . ILE A 1 77 ? 0.75 5.055 7.188 1 98.94 77 ILE A N 1
ATOM 610 C CA . ILE A 1 77 ? 1.839 4.77 8.117 1 98.94 77 ILE A CA 1
ATOM 611 C C . ILE A 1 77 ? 1.439 5.195 9.531 1 98.94 77 ILE A C 1
ATOM 613 O O . ILE A 1 77 ? 0.958 6.312 9.734 1 98.94 77 ILE A O 1
ATOM 617 N N . TRP A 1 78 ? 1.659 4.277 10.414 1 98.94 78 TRP A N 1
ATOM 618 C CA . TRP A 1 78 ? 1.467 4.633 11.82 1 98.94 78 TRP A CA 1
ATOM 619 C C . TRP A 1 78 ? 2.645 5.445 12.344 1 98.94 78 TRP A C 1
ATOM 621 O O . TRP A 1 78 ? 3.803 5.051 12.18 1 98.94 78 TRP A O 1
ATOM 631 N N . VAL A 1 79 ? 2.332 6.59 12.883 1 98.94 79 VAL A N 1
ATOM 632 C CA . VAL A 1 79 ? 3.355 7.434 13.484 1 98.94 79 VAL A CA 1
ATOM 633 C C . VAL A 1 79 ? 3.078 7.594 14.977 1 98.94 79 VAL A C 1
ATOM 635 O O . VAL A 1 79 ? 1.95 7.391 15.43 1 98.94 79 VAL A O 1
ATOM 638 N N . LYS A 1 80 ? 4.066 7.984 15.703 1 98.81 80 LYS A N 1
ATOM 639 C CA . LYS A 1 80 ? 3.986 7.949 17.172 1 98.81 80 LYS A CA 1
ATOM 640 C C . LYS A 1 80 ? 3.152 9.109 17.688 1 98.81 80 LYS A C 1
ATOM 642 O O . LYS A 1 80 ? 2.506 8.992 18.734 1 98.81 80 LYS A O 1
ATOM 647 N N . SER A 1 81 ? 3.244 10.258 17.031 1 98.81 81 SER A N 1
ATOM 648 C CA . SER A 1 81 ? 2.621 11.461 17.562 1 98.81 81 SER A CA 1
ATOM 649 C C . SER A 1 81 ? 1.979 12.297 16.453 1 98.81 81 SER A C 1
ATOM 651 O O . SER A 1 81 ? 2.652 12.711 15.516 1 98.81 81 SER A O 1
ATOM 653 N N . HIS A 1 82 ? 0.646 12.562 16.625 1 98.75 82 HIS A N 1
ATOM 654 C CA . HIS A 1 82 ? -0.071 13.453 15.727 1 98.75 82 HIS A CA 1
ATOM 655 C C . HIS A 1 82 ? 0.502 14.867 15.781 1 98.75 82 HIS A C 1
ATOM 657 O O . HIS A 1 82 ? 0.813 15.453 14.742 1 98.75 82 HIS A O 1
ATOM 663 N N . LYS A 1 83 ? 0.688 15.367 16.953 1 98.62 83 LYS A N 1
ATOM 664 C CA . LYS A 1 83 ? 1.134 16.75 17.172 1 98.62 83 LYS A CA 1
ATOM 665 C C . LYS A 1 83 ? 2.529 16.969 16.594 1 98.62 83 LYS A C 1
ATOM 667 O O . LYS A 1 83 ? 2.777 17.969 15.922 1 98.62 83 LYS A O 1
ATOM 672 N N . ASP A 1 84 ? 3.439 16.031 16.891 1 98.81 84 ASP A N 1
ATOM 673 C CA . ASP A 1 84 ? 4.809 16.172 16.406 1 98.81 84 ASP A CA 1
ATOM 674 C C . ASP A 1 84 ? 4.859 16.078 14.883 1 98.81 84 ASP A C 1
ATOM 676 O O . ASP A 1 84 ? 5.664 16.766 14.25 1 98.81 84 ASP A O 1
ATOM 680 N N . THR A 1 85 ? 4.008 15.234 14.359 1 98.88 85 THR A N 1
ATOM 681 C CA . THR A 1 85 ? 3.953 15.102 12.906 1 98.88 85 THR A CA 1
ATOM 682 C C . THR A 1 85 ? 3.479 16.406 12.258 1 98.88 85 THR A C 1
ATOM 684 O O . THR A 1 85 ? 4.105 16.906 11.328 1 98.88 85 THR A O 1
ATOM 687 N N . ILE A 1 86 ? 2.453 16.953 12.75 1 98.81 86 ILE A N 1
ATOM 688 C CA . ILE A 1 86 ? 1.919 18.219 12.234 1 98.81 86 ILE A CA 1
ATOM 689 C C . ILE A 1 86 ? 2.977 19.312 12.352 1 98.81 86 ILE A C 1
ATOM 691 O O . ILE A 1 86 ? 3.225 20.047 11.398 1 98.81 86 ILE A O 1
ATOM 695 N N . ALA A 1 87 ? 3.559 19.406 13.516 1 98.81 87 ALA A N 1
ATOM 696 C CA . ALA A 1 87 ? 4.586 20.422 13.742 1 98.81 87 ALA A CA 1
ATOM 697 C C . ALA A 1 87 ? 5.703 20.297 12.703 1 98.81 87 ALA A C 1
ATOM 699 O O . ALA A 1 87 ? 6.176 21.312 12.18 1 98.81 87 ALA A O 1
ATOM 700 N N . TRP A 1 88 ? 6.102 19.094 12.453 1 98.81 88 TRP A N 1
ATOM 701 C CA . TRP A 1 88 ? 7.172 18.875 11.484 1 98.81 88 TRP A CA 1
ATOM 702 C C . TRP A 1 88 ? 6.73 19.281 10.078 1 98.81 88 TRP A C 1
ATOM 704 O O . TRP A 1 88 ? 7.477 19.938 9.352 1 98.81 88 TRP A O 1
ATOM 714 N N . LEU A 1 89 ? 5.527 18.812 9.688 1 98.81 89 LEU A N 1
ATOM 715 C CA . LEU A 1 89 ? 5.012 19.156 8.367 1 98.81 89 LEU A CA 1
ATOM 716 C C . LEU A 1 89 ? 4.949 20.672 8.18 1 98.81 89 LEU A C 1
ATOM 718 O O . LEU A 1 89 ? 5.309 21.188 7.117 1 98.81 89 LEU A O 1
ATOM 722 N N . GLU A 1 90 ? 4.523 21.328 9.164 1 98.75 90 GLU A N 1
ATOM 723 C CA . GLU A 1 90 ? 4.453 22.781 9.117 1 98.75 90 GLU A CA 1
ATOM 724 C C . GLU A 1 90 ? 5.844 23.391 8.992 1 98.75 90 GLU A C 1
ATOM 726 O O . GLU A 1 90 ? 6.055 24.312 8.195 1 98.75 90 GLU A O 1
ATOM 731 N N . GLN A 1 91 ? 6.73 22.938 9.758 1 98.56 91 GLN A N 1
ATOM 732 C CA . GLN A 1 91 ? 8.102 23.422 9.711 1 98.56 91 GLN A CA 1
ATOM 733 C C . GLN A 1 91 ? 8.703 23.25 8.32 1 98.56 91 GLN A C 1
ATOM 735 O O . GLN A 1 91 ? 9.469 24.109 7.859 1 98.56 91 GLN A O 1
ATOM 740 N N . GLN 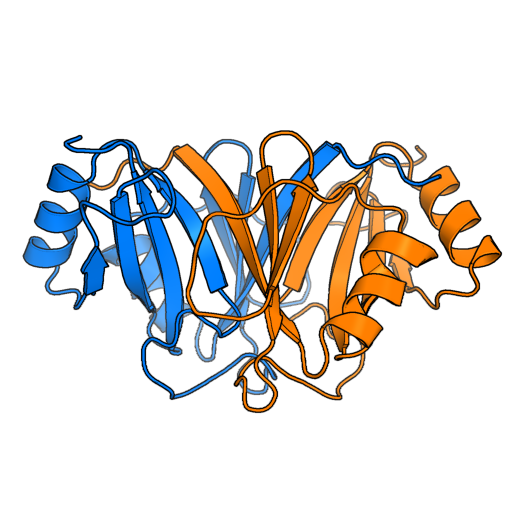A 1 92 ? 8.359 22.172 7.715 1 98.44 92 GLN A N 1
ATOM 741 C CA . GLN A 1 92 ? 8.93 21.859 6.41 1 98.44 92 GLN A CA 1
ATOM 742 C C . GLN A 1 92 ? 8.109 22.484 5.285 1 98.44 92 GLN A C 1
ATOM 744 O O . GLN A 1 92 ? 8.469 22.375 4.113 1 98.44 92 GLN A O 1
ATOM 749 N N . GLY A 1 93 ? 6.992 23.078 5.59 1 98.44 93 GLY A N 1
ATOM 750 C CA . GLY A 1 93 ? 6.145 23.719 4.598 1 98.44 93 GLY A CA 1
ATOM 751 C C . GLY A 1 93 ? 5.375 22.719 3.744 1 98.44 93 GLY A C 1
ATOM 752 O O . GLY A 1 93 ? 5.066 23 2.584 1 98.44 93 GLY A O 1
ATOM 753 N N . ILE A 1 94 ? 5.133 21.562 4.246 1 98.62 94 ILE A N 1
ATOM 754 C CA . ILE A 1 94 ? 4.371 20.547 3.525 1 98.62 94 ILE A CA 1
ATOM 755 C C . ILE A 1 94 ? 2.883 20.719 3.805 1 98.62 94 ILE A C 1
ATOM 757 O O . ILE A 1 94 ? 2.459 20.719 4.965 1 98.62 94 ILE A O 1
ATOM 761 N N . GLU A 1 95 ? 2.127 20.891 2.74 1 98.5 95 GLU A N 1
ATOM 762 C CA . GLU A 1 95 ? 0.678 20.984 2.891 1 98.5 95 GLU A CA 1
ATOM 763 C C . GLU A 1 95 ? 0.094 19.656 3.375 1 98.5 95 GLU A C 1
ATOM 765 O O . GLU A 1 95 ? 0.557 18.594 2.977 1 98.5 95 GLU A O 1
ATOM 770 N N . TYR A 1 96 ? -0.944 19.703 4.254 1 98.81 96 TYR A N 1
ATOM 771 C CA . TYR A 1 96 ? -1.562 18.5 4.809 1 98.81 96 TYR A CA 1
ATOM 772 C C . TYR A 1 96 ? -3.047 18.734 5.074 1 98.81 96 TYR A C 1
ATOM 774 O O . TYR A 1 96 ? -3.51 19.875 5.113 1 98.81 96 TYR A O 1
ATOM 782 N N . GLU A 1 97 ? -3.818 17.656 5.09 1 98.81 97 GLU A N 1
ATOM 783 C CA . GLU A 1 97 ? -5.168 17.594 5.637 1 98.81 97 GLU A CA 1
ATOM 784 C C . GLU A 1 97 ? -5.219 16.719 6.887 1 98.81 97 GLU A C 1
ATOM 786 O O . GLU A 1 97 ? -4.812 15.555 6.852 1 98.81 97 GLU A O 1
ATOM 791 N N . ALA A 1 98 ? -5.727 17.281 7.992 1 98.69 98 ALA A N 1
ATOM 792 C CA . ALA A 1 98 ? -5.734 16.547 9.25 1 98.69 98 ALA A CA 1
ATOM 793 C C . ALA A 1 98 ? -7.164 16.281 9.719 1 98.69 98 ALA A C 1
ATOM 795 O O . ALA A 1 98 ? -8.047 17.125 9.539 1 98.69 98 ALA A O 1
ATOM 796 N N . ARG A 1 99 ? -7.367 15.102 10.258 1 98.19 99 ARG A N 1
ATOM 797 C CA . ARG A 1 99 ? -8.586 14.664 10.938 1 98.19 99 ARG A CA 1
ATOM 798 C C . ARG A 1 99 ? -8.266 14.094 12.312 1 98.19 99 ARG A C 1
ATOM 800 O O . ARG A 1 99 ? -8.266 12.883 12.5 1 98.19 99 ARG A O 1
ATOM 807 N N . PRO A 1 100 ? -8.102 15 13.266 1 98.25 100 PRO A N 1
ATOM 808 C CA . PRO A 1 100 ? -7.609 14.57 14.578 1 98.25 100 PRO A CA 1
ATOM 809 C C . PRO A 1 100 ? -8.625 13.727 15.344 1 98.25 100 PRO A C 1
ATOM 811 O O . PRO A 1 100 ? -8.25 12.992 16.266 1 98.25 100 PRO A O 1
ATOM 814 N N . GLU A 1 101 ? -9.891 13.82 15.023 1 97.81 101 GLU A N 1
ATOM 815 C CA . GLU A 1 101 ? -10.953 13.055 15.672 1 97.81 101 GLU A CA 1
ATOM 816 C C . GLU A 1 101 ? -11.727 12.219 14.656 1 97.81 101 GLU A C 1
ATOM 818 O O . GLU A 1 101 ? -12.961 12.195 14.672 1 97.81 101 GLU A O 1
ATOM 823 N N . SER A 1 102 ? -10.977 11.531 13.828 1 97.75 102 SER A N 1
ATOM 824 C CA . SER A 1 102 ? -11.578 10.734 12.758 1 97.75 102 SER A CA 1
ATOM 825 C C . SER A 1 102 ? -12.391 9.578 13.328 1 97.75 102 SER A C 1
ATOM 827 O O . SER A 1 102 ? -12.016 8.984 14.344 1 97.75 102 SER A O 1
ATOM 829 N N . VAL A 1 103 ? -13.43 9.148 12.672 1 97.88 103 VAL A N 1
ATOM 830 C CA . VAL A 1 103 ? -14.25 8.008 13.062 1 97.88 103 VAL A CA 1
ATOM 831 C C . VAL A 1 103 ? -13.477 6.711 12.844 1 97.88 103 VAL A C 1
ATOM 833 O O . VAL A 1 103 ? -13.914 5.637 13.258 1 97.88 103 VAL A O 1
ATOM 836 N N . ALA A 1 104 ? -12.289 6.82 12.266 1 97.62 104 ALA A N 1
ATOM 837 C CA . ALA A 1 104 ? -11.453 5.66 11.977 1 97.62 104 ALA A CA 1
ATOM 838 C C . ALA A 1 104 ? -10.992 4.98 13.258 1 97.62 104 ALA A C 1
ATOM 840 O O . ALA A 1 104 ? -10.531 3.836 13.234 1 97.62 104 ALA A O 1
ATOM 841 N N . GLY A 1 105 ? -11.102 5.684 14.336 1 97.94 105 GLY A N 1
ATOM 842 C CA . GLY A 1 105 ? -10.602 5.16 15.594 1 97.94 105 GLY A CA 1
ATOM 843 C C . GLY A 1 105 ? -9.203 5.645 15.938 1 97.94 105 GLY A C 1
ATOM 844 O O . GLY A 1 105 ? -8.602 5.195 16.906 1 97.94 105 GLY A O 1
ATOM 845 N N . PHE A 1 106 ? -8.664 6.492 15.148 1 98.62 106 PHE A N 1
ATOM 846 C CA . PHE A 1 106 ? -7.367 7.125 15.336 1 98.62 106 PHE A CA 1
ATOM 847 C C . PHE A 1 106 ? -7.293 8.445 14.578 1 98.62 106 PHE A C 1
ATOM 849 O O . PHE A 1 106 ? -8.18 8.758 13.773 1 98.62 106 PHE A O 1
ATOM 856 N N . ALA A 1 107 ? -6.316 9.297 14.906 1 98.81 107 ALA A N 1
ATOM 857 C CA . ALA A 1 107 ? -6.094 10.555 14.195 1 98.81 107 ALA A CA 1
ATOM 858 C C . ALA A 1 107 ? -5.488 10.297 12.812 1 98.81 107 ALA A C 1
ATOM 860 O O . ALA A 1 107 ? -4.633 9.43 12.656 1 98.81 107 ALA A O 1
ATOM 861 N N . GLN A 1 108 ? -5.883 11.078 11.836 1 98.88 108 GLN A N 1
ATOM 862 C CA . GLN A 1 108 ? -5.398 10.93 10.469 1 98.88 108 GLN A CA 1
ATOM 863 C C . GLN A 1 108 ? -4.785 12.227 9.953 1 98.88 108 GLN A C 1
ATOM 865 O O . GLN A 1 1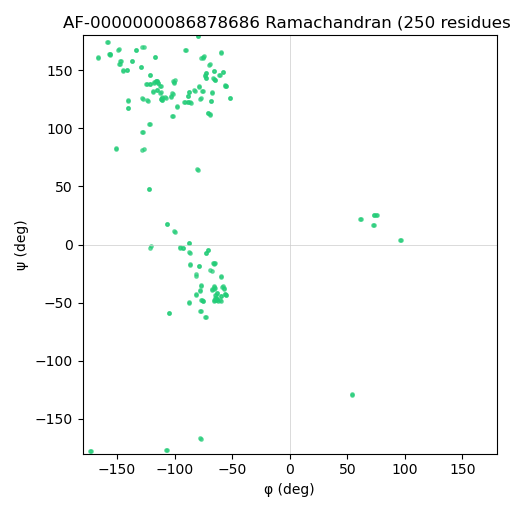08 ? -5.297 13.312 10.234 1 98.88 108 GLN A O 1
ATOM 870 N N . ILE A 1 109 ? -3.705 12.195 9.281 1 98.94 109 ILE A N 1
ATOM 871 C CA . ILE A 1 109 ? -3.08 13.273 8.523 1 98.94 109 ILE A CA 1
ATOM 872 C C . ILE A 1 109 ? -2.787 12.805 7.098 1 98.94 109 ILE A C 1
ATOM 874 O O . ILE A 1 109 ? -2.131 11.781 6.898 1 98.94 109 ILE A O 1
ATOM 878 N N . PHE A 1 110 ? -3.277 13.547 6.117 1 98.94 110 PHE A N 1
ATOM 879 C CA . PHE A 1 110 ? -3.031 13.188 4.723 1 98.94 110 PHE A CA 1
ATOM 880 C C . PHE A 1 110 ? -2.121 14.219 4.059 1 98.94 110 PHE A C 1
ATOM 882 O O . PHE A 1 110 ? -2.301 15.422 4.238 1 98.94 110 PHE A O 1
ATOM 889 N N . ILE A 1 111 ? -1.16 13.727 3.309 1 98.94 111 ILE A N 1
ATOM 890 C CA . ILE A 1 111 ? -0.306 14.586 2.5 1 98.94 111 ILE A CA 1
ATOM 891 C C . ILE A 1 111 ? -0.177 14.008 1.092 1 98.94 111 ILE A C 1
ATOM 893 O O . ILE A 1 111 ? -0.583 12.875 0.841 1 98.94 111 ILE A O 1
ATOM 897 N N . LEU A 1 112 ? 0.348 14.797 0.186 1 98.88 112 LEU A N 1
ATOM 898 C CA . LEU A 1 112 ? 0.676 14.391 -1.176 1 98.88 112 LEU A CA 1
ATOM 899 C C . LEU A 1 112 ? 2.182 14.461 -1.414 1 98.88 112 LEU A C 1
ATOM 901 O O . LEU A 1 112 ? 2.834 15.43 -1.021 1 98.88 112 LEU A O 1
ATOM 905 N N . ASP A 1 113 ? 2.691 13.406 -2 1 98.81 113 ASP A N 1
ATOM 906 C CA . ASP A 1 113 ? 4.078 13.508 -2.451 1 98.81 113 ASP A CA 1
ATOM 907 C C . ASP A 1 113 ? 4.168 14.258 -3.777 1 98.81 113 ASP A C 1
ATOM 909 O O . ASP A 1 113 ? 3.152 14.711 -4.316 1 98.81 113 ASP A O 1
ATOM 913 N N . PRO A 1 114 ? 5.348 14.484 -4.375 1 98.5 114 PRO A N 1
ATOM 914 C CA . PRO A 1 114 ? 5.504 15.289 -5.59 1 98.5 114 PRO A CA 1
ATOM 915 C C . PRO A 1 114 ? 4.711 14.734 -6.773 1 98.5 114 PRO A C 1
ATOM 917 O O . PRO A 1 114 ? 4.379 15.477 -7.699 1 98.5 114 PRO A O 1
ATOM 920 N N . ASP A 1 115 ? 4.469 13.445 -6.809 1 98.56 115 ASP A N 1
ATOM 921 C CA . ASP A 1 115 ? 3.727 12.812 -7.895 1 98.56 115 ASP A CA 1
ATOM 922 C C . ASP A 1 115 ? 2.275 12.562 -7.492 1 98.56 115 ASP A C 1
ATOM 924 O O . ASP A 1 115 ? 1.583 11.758 -8.117 1 98.56 115 ASP A O 1
ATOM 928 N N . ARG A 1 116 ? 1.898 13.148 -6.355 1 98.38 116 ARG A N 1
ATOM 929 C CA . ARG A 1 116 ? 0.53 13.219 -5.852 1 98.38 116 ARG A CA 1
ATOM 930 C C . ARG A 1 116 ? 0.072 11.859 -5.328 1 98.38 116 ARG A C 1
ATOM 932 O O . ARG A 1 116 ? -1.127 11.578 -5.285 1 98.38 116 ARG A O 1
ATOM 939 N N . ASN A 1 117 ? 0.97 10.961 -5.086 1 98.62 117 ASN A N 1
ATOM 940 C CA . ASN A 1 117 ? 0.623 9.828 -4.234 1 98.62 117 ASN A CA 1
ATOM 941 C C . ASN A 1 117 ? 0.12 10.289 -2.867 1 98.62 117 ASN A C 1
ATOM 943 O O . ASN A 1 117 ? 0.696 11.195 -2.262 1 98.62 117 ASN A O 1
ATOM 947 N N . ILE A 1 118 ? -0.9 9.648 -2.43 1 98.81 118 ILE A N 1
ATOM 948 C CA . ILE A 1 118 ? -1.496 10.031 -1.153 1 98.81 118 ILE A CA 1
ATOM 949 C C . ILE A 1 118 ? -0.872 9.203 -0.029 1 98.81 118 ILE A C 1
ATOM 951 O O . ILE A 1 118 ? -0.9 7.973 -0.062 1 98.81 118 ILE A O 1
ATOM 955 N N . ILE A 1 119 ? -0.302 9.875 0.943 1 98.94 119 ILE A N 1
ATOM 956 C CA . ILE A 1 119 ? 0.24 9.258 2.15 1 98.94 119 ILE A CA 1
ATOM 957 C C . ILE A 1 119 ? -0.614 9.648 3.355 1 98.94 119 ILE A C 1
ATOM 959 O O . ILE A 1 119 ? -0.884 10.836 3.576 1 98.94 119 ILE A O 1
ATOM 963 N N . GLU A 1 120 ? -1.031 8.688 4.039 1 98.94 120 GLU A N 1
ATOM 964 C CA . GLU A 1 120 ? -1.727 8.914 5.301 1 98.94 120 GLU A CA 1
ATOM 965 C C . GLU A 1 120 ? -0.816 8.625 6.492 1 98.94 120 GLU A C 1
ATOM 967 O O . GLU A 1 120 ? -0.18 7.566 6.547 1 98.94 120 GLU A O 1
ATOM 972 N N . PHE A 1 121 ? -0.709 9.562 7.387 1 98.94 121 PHE A N 1
ATOM 973 C CA . PHE A 1 121 ? -0.156 9.297 8.711 1 98.94 121 PHE A CA 1
ATOM 974 C C . PHE A 1 121 ? -1.269 9.078 9.727 1 98.94 121 PHE A C 1
ATOM 976 O O . PHE A 1 121 ? -2.107 9.953 9.938 1 98.94 121 PHE A O 1
ATOM 983 N N . ALA A 1 122 ? -1.287 7.914 10.289 1 98.94 122 ALA A N 1
ATOM 984 C CA . ALA A 1 122 ? -2.201 7.555 11.367 1 98.94 122 ALA A CA 1
ATOM 985 C C . ALA A 1 122 ? -1.504 7.629 12.727 1 98.94 122 ALA A C 1
ATOM 987 O O . ALA A 1 122 ? -0.343 7.234 12.852 1 98.94 122 ALA A O 1
ATOM 988 N N . ALA A 1 123 ? -2.178 8.141 13.703 1 98.94 123 ALA A N 1
ATOM 989 C CA . ALA A 1 123 ? -1.592 8.297 15.031 1 98.94 123 ALA A CA 1
ATOM 990 C C . ALA A 1 123 ? -2.645 8.109 16.125 1 98.94 123 ALA A C 1
ATOM 992 O O . ALA A 1 123 ? -3.84 8.297 15.875 1 98.94 123 ALA A O 1
ATOM 993 N N . PRO A 1 124 ? -2.166 7.766 17.391 1 98.75 124 PRO A N 1
ATOM 994 C CA . PRO A 1 124 ? -3.148 7.785 18.484 1 98.75 124 PRO A CA 1
ATOM 995 C C . PRO A 1 124 ? -3.811 9.156 18.656 1 98.75 124 PRO A C 1
ATOM 997 O O . PRO A 1 124 ? -3.172 10.188 18.438 1 98.75 124 PRO A O 1
ATOM 1000 N N . TYR A 1 125 ? -5.047 9.039 19.094 1 98.56 125 TYR A N 1
ATOM 1001 C CA . TYR A 1 125 ? -5.719 10.297 19.406 1 98.56 125 TYR A CA 1
ATOM 1002 C C . TYR A 1 125 ? -4.918 11.109 20.406 1 98.56 125 TYR A C 1
ATOM 1004 O O . TYR A 1 125 ? -4.371 10.555 21.375 1 98.56 125 TYR A O 1
ATOM 1012 N N . HIS A 1 126 ? -4.84 12.352 20.125 1 97.44 126 HIS A N 1
ATOM 1013 C CA . HIS A 1 126 ? -4.281 13.312 21.078 1 97.44 126 HIS A CA 1
ATOM 1014 C C . HIS A 1 126 ? -2.824 12.984 21.391 1 97.44 126 HIS A C 1
ATOM 1016 O O . HIS A 1 126 ? -2.35 13.273 22.5 1 97.44 126 HIS A O 1
ATOM 1022 N N . SER A 1 127 ? -2.234 12.305 20.547 1 97.25 127 SER A N 1
ATOM 1023 C CA . SER A 1 127 ? -0.815 12.008 20.719 1 97.25 127 SER A CA 1
ATOM 1024 C C . SER A 1 127 ? 0.053 13.188 20.281 1 97.25 127 SER A C 1
ATOM 1026 O O . SER A 1 127 ? -0.386 14.023 19.5 1 97.25 127 SER A O 1
ATOM 1028 N N . MET B 1 1 ? 10.891 15.781 14.555 1 92.94 1 MET B N 1
ATOM 1029 C CA . MET B 1 1 ? 10.93 14.859 13.43 1 92.94 1 MET B CA 1
ATOM 1030 C C . MET B 1 1 ? 9.812 13.82 13.539 1 92.94 1 MET B C 1
ATOM 1032 O O . MET B 1 1 ? 9.398 13.461 14.641 1 92.94 1 MET B O 1
ATOM 1036 N N . ILE B 1 2 ? 9.391 13.336 12.391 1 98.06 2 ILE B N 1
ATOM 1037 C CA . ILE B 1 2 ? 8.336 12.328 12.398 1 98.06 2 ILE B CA 1
ATOM 1038 C C . ILE B 1 2 ? 8.922 10.977 12.82 1 98.06 2 ILE B C 1
ATOM 1040 O O . ILE B 1 2 ? 9.984 10.578 12.344 1 98.06 2 ILE B O 1
ATOM 1044 N N . GLU B 1 3 ? 8.289 10.297 13.734 1 98.5 3 GLU B N 1
ATOM 1045 C CA . GLU B 1 3 ? 8.688 8.945 14.117 1 98.5 3 GLU B CA 1
ATOM 1046 C C . GLU B 1 3 ? 7.773 7.902 13.484 1 98.5 3 GLU B C 1
ATOM 1048 O O . GLU B 1 3 ? 6.613 7.766 13.867 1 98.5 3 GLU B O 1
ATOM 1053 N N . TYR B 1 4 ? 8.32 7.18 12.57 1 98.75 4 TYR B N 1
ATOM 1054 C CA . TYR B 1 4 ? 7.594 6.176 11.797 1 98.75 4 TYR B CA 1
ATOM 1055 C C . TYR B 1 4 ? 7.605 4.828 12.508 1 98.75 4 TYR B C 1
ATOM 1057 O O . TYR B 1 4 ? 8.664 4.34 12.906 1 98.75 4 TYR B O 1
ATOM 1065 N N . ALA B 1 5 ? 6.441 4.199 12.633 1 98.69 5 ALA B N 1
ATOM 1066 C CA . ALA B 1 5 ? 6.379 2.934 13.359 1 98.69 5 ALA B CA 1
ATOM 1067 C C . ALA B 1 5 ? 6.238 1.755 12.398 1 98.69 5 ALA B C 1
ATOM 1069 O O . ALA B 1 5 ? 7.074 0.848 12.391 1 98.69 5 ALA B O 1
ATOM 1070 N N . HIS B 1 6 ? 5.18 1.715 11.578 1 98.81 6 HIS B N 1
ATOM 1071 C CA . HIS B 1 6 ? 4.898 0.614 10.664 1 98.81 6 HIS B CA 1
ATOM 1072 C C . HIS B 1 6 ? 3.832 1.003 9.648 1 98.81 6 HIS B C 1
ATOM 1074 O O . HIS B 1 6 ? 3.154 2.02 9.812 1 98.81 6 HIS B O 1
ATOM 1080 N N . ILE B 1 7 ? 3.756 0.282 8.547 1 98.94 7 ILE B N 1
ATOM 1081 C CA . ILE B 1 7 ? 2.629 0.432 7.633 1 98.94 7 ILE B CA 1
ATOM 1082 C C . ILE B 1 7 ? 1.354 -0.086 8.297 1 98.94 7 ILE B C 1
ATOM 1084 O O . ILE B 1 7 ? 1.316 -1.217 8.781 1 98.94 7 ILE B O 1
ATOM 1088 N N . HIS B 1 8 ? 0.346 0.761 8.391 1 98.94 8 HIS B N 1
ATOM 1089 C CA . HIS B 1 8 ? -0.903 0.405 9.055 1 98.94 8 HIS B CA 1
ATOM 1090 C C . HIS B 1 8 ? -1.87 -0.266 8.086 1 98.94 8 HIS B C 1
ATOM 1092 O O . HIS B 1 8 ? -2.475 -1.289 8.414 1 98.94 8 HIS B O 1
ATOM 1098 N N . HIS B 1 9 ? -2.1 0.304 6.949 1 98.94 9 HIS B N 1
ATOM 1099 C CA . HIS B 1 9 ? -2.992 -0.293 5.961 1 98.94 9 HIS B CA 1
ATOM 1100 C C . HIS B 1 9 ? -2.674 0.208 4.559 1 98.94 9 HIS B C 1
ATOM 1102 O O . HIS B 1 9 ? -1.923 1.172 4.395 1 98.94 9 HIS B O 1
ATOM 1108 N N . VAL B 1 10 ? -3.189 -0.511 3.604 1 98.94 10 VAL B N 1
ATOM 1109 C CA . VAL B 1 10 ? -3.238 -0.124 2.199 1 98.94 10 VAL B CA 1
ATOM 1110 C C . VAL B 1 10 ? -4.691 -0.021 1.741 1 98.94 10 VAL B C 1
ATOM 1112 O O . VAL B 1 10 ? -5.527 -0.848 2.115 1 98.94 10 VAL B O 1
ATOM 1115 N N . SER B 1 11 ? -4.973 0.994 0.95 1 98.88 11 SER B N 1
ATOM 1116 C CA . SER B 1 11 ? -6.305 1.176 0.387 1 98.88 11 SER B CA 1
ATOM 1117 C C . SER B 1 11 ? -6.273 1.125 -1.137 1 98.88 11 SER B C 1
ATOM 1119 O O . SER B 1 11 ? -5.461 1.801 -1.769 1 98.88 11 SER B O 1
ATOM 1121 N N . LEU B 1 12 ? -7.156 0.369 -1.672 1 98.88 12 LEU B N 1
ATOM 1122 C CA . LEU B 1 12 ? -7.289 0.252 -3.121 1 98.88 12 LEU B CA 1
ATOM 1123 C C . LEU B 1 12 ? -8.625 0.809 -3.592 1 98.88 12 LEU B C 1
ATOM 1125 O O . LEU B 1 12 ? -9.656 0.597 -2.945 1 98.88 12 LEU B O 1
ATOM 1129 N N . ALA B 1 13 ? -8.586 1.516 -4.699 1 98.69 13 ALA B N 1
ATOM 1130 C CA . ALA B 1 13 ? -9.828 1.846 -5.402 1 98.69 13 ALA B CA 1
ATOM 1131 C C . ALA B 1 13 ? -10.328 0.658 -6.215 1 98.69 13 ALA B C 1
ATOM 1133 O O . ALA B 1 13 ? -9.539 -0.043 -6.855 1 98.69 13 ALA B O 1
ATOM 1134 N N . VAL B 1 14 ? -11.555 0.411 -6.152 1 98.88 14 VAL B N 1
ATOM 1135 C CA . VAL B 1 14 ? -12.188 -0.609 -6.98 1 98.88 14 VAL B CA 1
ATOM 1136 C C . VAL B 1 14 ? -13.414 -0.022 -7.68 1 98.88 14 VAL B C 1
ATOM 1138 O O . VAL B 1 14 ? -14.023 0.925 -7.18 1 98.88 14 VAL B O 1
ATOM 1141 N N . ARG B 1 15 ? -13.781 -0.571 -8.852 1 98.81 15 ARG B N 1
ATOM 1142 C CA . ARG B 1 15 ? -14.914 -0.064 -9.625 1 98.81 15 ARG B CA 1
ATOM 1143 C C . ARG B 1 15 ? -16.234 -0.54 -9.031 1 98.81 15 ARG B C 1
ATOM 1145 O O . ARG B 1 15 ? -17.219 0.206 -9.008 1 98.81 15 ARG B O 1
ATOM 1152 N N . ASP B 1 16 ? -16.312 -1.745 -8.594 1 98.75 16 ASP B N 1
ATOM 1153 C CA . ASP B 1 16 ? -17.484 -2.432 -8.062 1 98.75 16 ASP B CA 1
ATOM 1154 C C . ASP B 1 16 ? -17.125 -3.301 -6.863 1 98.75 16 ASP B C 1
ATOM 1156 O O . ASP B 1 16 ? -16.406 -4.289 -7 1 98.75 16 ASP B O 1
ATOM 1160 N N . LEU B 1 17 ? -17.719 -2.949 -5.73 1 98.75 17 LEU B N 1
ATOM 1161 C CA . LEU B 1 17 ? -17.312 -3.588 -4.48 1 98.75 17 LEU B CA 1
ATOM 1162 C C . LEU B 1 17 ? -17.703 -5.062 -4.477 1 98.75 17 LEU B C 1
ATOM 1164 O O . LEU B 1 17 ? -16.969 -5.898 -3.941 1 98.75 17 LEU B O 1
ATOM 1168 N N . GLU B 1 18 ? -18.812 -5.402 -4.996 1 98.69 18 GLU B N 1
ATOM 1169 C CA . GLU B 1 18 ? -19.25 -6.797 -5.004 1 98.69 18 GLU B CA 1
ATOM 1170 C C . GLU B 1 18 ? -18.328 -7.664 -5.844 1 98.69 18 GLU B C 1
ATOM 1172 O O . GLU B 1 18 ? -18 -8.789 -5.465 1 98.69 18 GLU B O 1
ATOM 1177 N N . VAL B 1 19 ? -17.953 -7.18 -7 1 98.81 19 VAL B N 1
ATOM 1178 C CA . VAL B 1 19 ? -16.984 -7.883 -7.84 1 98.81 19 VAL B CA 1
ATOM 1179 C C . VAL B 1 19 ? -15.672 -8.055 -7.086 1 98.81 19 VAL B C 1
ATOM 1181 O O . VAL B 1 19 ? -15.086 -9.141 -7.094 1 98.81 19 VAL B O 1
ATOM 1184 N N . ALA B 1 20 ? -15.258 -6.984 -6.426 1 98.88 20 ALA B N 1
ATOM 1185 C CA . ALA B 1 20 ? -14.016 -7.043 -5.652 1 98.88 20 ALA B CA 1
ATOM 1186 C C . ALA B 1 20 ? -14.125 -8.055 -4.52 1 98.88 20 ALA B C 1
ATOM 1188 O O . ALA B 1 20 ? -13.188 -8.828 -4.281 1 98.88 20 ALA B O 1
ATOM 1189 N N . LYS B 1 21 ? -15.219 -8.102 -3.846 1 98.75 21 LYS B N 1
ATOM 1190 C CA . LYS B 1 21 ? -15.406 -9.016 -2.725 1 98.75 21 LYS B CA 1
ATOM 1191 C C . LYS B 1 21 ? -15.391 -10.469 -3.191 1 98.75 21 LYS B C 1
ATOM 1193 O O . LYS B 1 21 ? -14.906 -11.352 -2.479 1 98.75 21 LYS B O 1
ATOM 1198 N N . GLN B 1 22 ? -15.969 -10.703 -4.332 1 98.81 22 GLN B N 1
ATOM 1199 C CA . GLN B 1 22 ? -15.898 -12.047 -4.887 1 98.81 22 GLN B CA 1
ATOM 1200 C C . GLN B 1 22 ? -14.453 -12.5 -5.074 1 98.81 22 GLN B C 1
ATOM 1202 O O . GLN B 1 22 ? -14.125 -13.664 -4.844 1 98.81 22 GLN B O 1
ATOM 1207 N N . PHE B 1 23 ? -13.672 -11.57 -5.422 1 98.94 23 PHE B N 1
ATOM 1208 C CA . PHE B 1 23 ? -12.266 -11.875 -5.641 1 98.94 23 PHE B CA 1
ATOM 1209 C C . PHE B 1 23 ? -11.523 -12.008 -4.312 1 98.94 23 PHE B C 1
ATOM 1211 O O . PHE B 1 23 ? -10.922 -13.047 -4.035 1 98.94 23 PHE B O 1
ATOM 1218 N N . TYR B 1 24 ? -11.508 -11.062 -3.443 1 98.88 24 TYR B N 1
ATOM 1219 C CA . TYR B 1 24 ? -10.688 -10.984 -2.238 1 98.88 24 TYR B CA 1
ATOM 1220 C C . TYR B 1 24 ? -11.219 -11.914 -1.157 1 98.88 24 TYR B C 1
ATOM 1222 O O . TYR B 1 24 ? -10.461 -12.672 -0.548 1 98.88 24 TYR B O 1
ATOM 1230 N N . SER B 1 25 ? -12.523 -11.836 -0.91 1 98.38 25 SER B N 1
ATOM 1231 C CA . SER B 1 25 ? -13.141 -12.742 0.058 1 98.38 25 SER B CA 1
ATOM 1232 C C . SER B 1 25 ? -13.328 -14.133 -0.527 1 98.38 25 SER B C 1
ATOM 1234 O O . SER B 1 25 ? -13.031 -15.133 0.131 1 98.38 25 SER B O 1
ATOM 1236 N N . GLY B 1 26 ? -13.852 -14.211 -1.705 1 98 26 GLY B N 1
ATOM 1237 C CA . GLY B 1 26 ? -14.211 -15.484 -2.314 1 98 26 GLY B CA 1
ATOM 1238 C C . GLY B 1 26 ? -13.008 -16.281 -2.783 1 98 26 GLY B C 1
ATOM 1239 O O . GLY B 1 26 ? -12.695 -17.328 -2.215 1 98 26 GLY B O 1
ATOM 1240 N N . LEU B 1 27 ? -12.289 -15.734 -3.711 1 98.62 27 LEU B N 1
ATOM 1241 C CA . LEU B 1 27 ? -11.211 -16.484 -4.352 1 98.62 27 LEU B CA 1
ATOM 1242 C C . LEU B 1 27 ? -9.945 -16.453 -3.492 1 98.62 27 LEU B C 1
ATOM 1244 O O . LEU B 1 27 ? -9.297 -17.484 -3.312 1 98.62 27 LEU B O 1
ATOM 1248 N N . LEU B 1 28 ? -9.578 -15.336 -2.912 1 98.75 28 LEU B N 1
ATOM 1249 C CA . LEU B 1 28 ? -8.336 -15.242 -2.15 1 98.75 28 LEU B CA 1
ATOM 1250 C C . LEU B 1 28 ? -8.555 -15.664 -0.701 1 98.75 28 LEU B C 1
ATOM 1252 O O . LEU B 1 28 ? -7.594 -15.875 0.042 1 98.75 28 LEU B O 1
ATOM 1256 N N . GLY B 1 29 ? -9.789 -15.68 -0.302 1 98.44 29 GLY B N 1
ATOM 1257 C CA . GLY B 1 29 ? -10.117 -16.172 1.025 1 98.44 29 GLY B CA 1
ATOM 1258 C C . GLY B 1 29 ? -9.711 -15.219 2.135 1 98.44 29 GLY B C 1
ATOM 1259 O O . GLY B 1 29 ? -9.453 -15.648 3.262 1 98.44 29 GLY B O 1
ATOM 1260 N N . MET B 1 30 ? -9.602 -13.961 1.91 1 98.56 30 MET B N 1
ATOM 1261 C CA . MET B 1 30 ? -9.203 -13.008 2.943 1 98.56 30 MET B CA 1
ATOM 1262 C C . MET B 1 30 ? -10.336 -12.797 3.945 1 98.56 30 MET B C 1
ATOM 1264 O O . MET B 1 30 ? -11.508 -12.781 3.57 1 98.56 30 MET B O 1
ATOM 1268 N N . GLN B 1 31 ? -9.961 -12.555 5.141 1 98.5 31 GLN B N 1
ATOM 1269 C CA . GLN B 1 31 ? -10.93 -12.383 6.219 1 98.5 31 GLN B CA 1
ATOM 1270 C C . GLN B 1 31 ? -11.414 -10.938 6.293 1 98.5 31 GLN B C 1
ATOM 1272 O O . GLN B 1 31 ? -10.625 -10.023 6.512 1 98.5 31 GLN B O 1
ATOM 1277 N N . GLU B 1 32 ? -12.664 -10.758 6.164 1 98.56 32 GLU B N 1
ATOM 1278 C CA . GLU B 1 32 ? -13.258 -9.43 6.344 1 98.56 32 GLU B CA 1
ATOM 1279 C C . GLU B 1 32 ? -13.297 -9.039 7.816 1 98.56 32 GLU B C 1
ATOM 1281 O O . GLU B 1 32 ? -13.539 -9.883 8.68 1 98.56 32 GLU B O 1
ATOM 1286 N N . ILE B 1 33 ? -13.102 -7.766 8.062 1 98.69 33 ILE B N 1
ATOM 1287 C CA . ILE B 1 33 ? -13.203 -7.246 9.422 1 98.69 33 ILE B CA 1
ATOM 1288 C C . ILE B 1 33 ? -14.18 -6.07 9.453 1 98.69 33 ILE B C 1
ATOM 1290 O O . ILE B 1 33 ? -14.594 -5.574 8.398 1 98.69 33 ILE B O 1
ATOM 1294 N N . GLU B 1 34 ? -14.516 -5.645 10.656 1 98 34 GLU B N 1
ATOM 1295 C CA . GLU B 1 34 ? -15.438 -4.52 10.812 1 98 34 GLU B CA 1
ATOM 1296 C C . GLU B 1 34 ? -14.805 -3.219 10.328 1 98 34 GLU B C 1
ATOM 1298 O O . GLU B 1 34 ? -13.633 -2.949 10.609 1 98 34 GLU B O 1
ATOM 1303 N N . ARG B 1 35 ? -15.5 -2.592 9.602 1 97 35 ARG B N 1
ATOM 1304 C CA . ARG B 1 35 ? -15.078 -1.287 9.102 1 97 35 ARG B CA 1
ATOM 1305 C C . ARG B 1 35 ? -15.758 -0.161 9.875 1 97 35 ARG B C 1
ATOM 1307 O O . ARG B 1 35 ? -16.938 -0.268 10.234 1 97 35 ARG B O 1
ATOM 1314 N N . PRO B 1 36 ? -15.016 0.925 10.156 1 97.88 36 PRO B N 1
ATOM 1315 C CA . PRO B 1 36 ? -15.648 2.08 10.805 1 97.88 36 PRO B CA 1
ATOM 1316 C C . PRO B 1 36 ? -16.797 2.666 9.977 1 97.88 36 PRO B C 1
ATOM 1318 O O . PRO B 1 36 ? -16.922 2.363 8.789 1 97.88 36 PRO B O 1
ATOM 1321 N N . PRO B 1 37 ? -17.578 3.5 10.625 1 97.31 37 PRO B N 1
ATOM 1322 C CA . PRO B 1 37 ? -18.766 4.047 9.938 1 97.31 37 PRO B CA 1
ATOM 1323 C C . PRO B 1 37 ? -18.422 5.215 9.016 1 97.31 37 PRO B C 1
ATOM 1325 O O . PRO B 1 37 ? -18.922 6.32 9.203 1 97.31 37 PRO B O 1
ATOM 1328 N N . PHE B 1 38 ? -17.688 4.984 8 1 97.62 38 PHE B N 1
ATOM 1329 C CA . PHE B 1 38 ? -17.391 5.969 6.965 1 97.62 38 PHE B CA 1
ATOM 1330 C C . PHE B 1 38 ? -18.578 6.137 6.031 1 97.62 38 PHE B C 1
ATOM 1332 O O . PHE B 1 38 ? -19.453 5.262 5.953 1 97.62 38 PHE B O 1
ATOM 1339 N N . ARG B 1 39 ? -18.578 7.289 5.309 1 96 39 ARG B N 1
ATOM 1340 C CA . ARG B 1 39 ? -19.641 7.539 4.344 1 96 39 ARG B CA 1
ATOM 1341 C C . ARG B 1 39 ? -19.375 6.816 3.027 1 96 39 ARG B C 1
ATOM 1343 O O . ARG B 1 39 ? -20.297 6.527 2.266 1 96 39 ARG B O 1
ATOM 1350 N N . SER B 1 40 ? -18.125 6.582 2.791 1 97.5 40 SER B N 1
ATOM 1351 C CA . SER B 1 40 ? -17.734 5.887 1.567 1 97.5 40 SER B CA 1
ATOM 1352 C C . SER B 1 40 ? -18.156 4.426 1.599 1 97.5 40 SER B C 1
ATOM 1354 O O . SER B 1 40 ? -18.391 3.863 2.672 1 97.5 40 SER B O 1
ATOM 1356 N N . THR B 1 41 ? -18.344 3.83 0.442 1 98.31 41 THR B N 1
ATOM 1357 C CA . THR B 1 41 ? -18.625 2.404 0.302 1 98.31 41 THR B CA 1
ATOM 1358 C C . THR B 1 41 ? -17.328 1.605 0.207 1 98.31 41 THR B C 1
ATOM 1360 O O . THR B 1 41 ? -16.438 1.936 -0.589 1 98.31 41 THR B O 1
ATOM 1363 N N . GLY B 1 42 ? -17.203 0.57 1.052 1 98.69 42 GLY B N 1
ATOM 1364 C CA . GLY B 1 42 ? -15.969 -0.214 1.03 1 98.69 42 GLY B CA 1
ATOM 1365 C C . GLY B 1 42 ? -16.031 -1.444 1.916 1 98.69 42 GLY B C 1
ATOM 1366 O O . GLY B 1 42 ? -17.094 -1.766 2.465 1 98.69 42 GLY B O 1
ATOM 1367 N N . THR B 1 43 ? -14.969 -2.176 2.002 1 98.81 43 THR B N 1
ATOM 1368 C CA . THR B 1 43 ? -14.773 -3.326 2.877 1 98.81 43 THR B CA 1
ATOM 1369 C C . THR B 1 43 ? -13.328 -3.4 3.357 1 98.81 43 THR B C 1
ATOM 1371 O O . THR B 1 43 ? -12.422 -2.875 2.705 1 98.81 43 THR B O 1
ATOM 1374 N N . TRP B 1 44 ? -13.141 -3.951 4.574 1 98.88 44 TRP B N 1
ATOM 1375 C CA . TRP B 1 44 ? -11.828 -4.078 5.184 1 98.88 44 TRP B CA 1
ATOM 1376 C C . TRP B 1 44 ? -11.445 -5.547 5.352 1 98.88 44 TRP B C 1
ATOM 1378 O O . TRP B 1 44 ? -12.289 -6.383 5.66 1 98.88 44 TRP B O 1
ATOM 1388 N N . TYR B 1 45 ? -10.195 -5.844 5.109 1 98.94 45 TYR B N 1
ATOM 1389 C CA . TYR B 1 45 ? -9.656 -7.184 5.312 1 98.94 45 TYR B CA 1
ATOM 1390 C C . TYR B 1 45 ? -8.5 -7.16 6.301 1 98.94 45 TYR B C 1
ATOM 1392 O O . TYR B 1 45 ? -7.695 -6.223 6.301 1 98.94 45 TYR B O 1
ATOM 1400 N N . ALA B 1 46 ? -8.375 -8.219 7.094 1 98.75 46 ALA B N 1
ATOM 1401 C CA . ALA B 1 46 ? -7.23 -8.391 7.988 1 98.75 46 ALA B CA 1
ATOM 1402 C C . ALA B 1 46 ? -6.039 -8.984 7.242 1 98.75 46 ALA B C 1
ATOM 1404 O O . ALA B 1 46 ? -6.191 -9.922 6.461 1 98.75 46 ALA B O 1
ATOM 1405 N N . ILE B 1 47 ? -4.922 -8.43 7.418 1 98.62 47 ILE B N 1
ATOM 1406 C CA . ILE B 1 47 ? -3.629 -9 7.047 1 98.62 47 ILE B CA 1
ATOM 1407 C C . ILE B 1 47 ? -2.688 -8.961 8.25 1 98.62 47 ILE B C 1
ATOM 1409 O O . ILE B 1 47 ? -1.998 -7.965 8.477 1 98.62 47 ILE B O 1
ATOM 1413 N N . GLY B 1 48 ? -2.572 -10.047 8.984 1 97.69 48 GLY B N 1
ATOM 1414 C CA . GLY B 1 48 ? -1.9 -9.953 10.266 1 97.69 48 GLY B CA 1
ATOM 1415 C C . GLY B 1 48 ? -2.475 -8.875 11.172 1 97.69 48 GLY B C 1
ATOM 1416 O O . GLY B 1 48 ? -3.682 -8.852 11.422 1 97.69 48 GLY B O 1
ATOM 1417 N N . SER B 1 49 ? -1.648 -8.023 11.688 1 97.56 49 SER B N 1
ATOM 1418 C CA . SER B 1 49 ? -2.088 -6.898 12.508 1 97.56 49 SER B CA 1
ATOM 1419 C C . SER B 1 49 ? -2.41 -5.68 11.648 1 97.56 49 SER B C 1
ATOM 1421 O O . SER B 1 49 ? -2.754 -4.621 12.172 1 97.56 49 SER B O 1
ATOM 1423 N N . GLN B 1 50 ? -2.279 -5.836 10.383 1 98.75 50 GLN B N 1
ATOM 1424 C CA . GLN B 1 50 ? -2.525 -4.75 9.438 1 98.75 50 GLN B CA 1
ATOM 1425 C C . GLN B 1 50 ? -3.83 -4.969 8.68 1 98.75 50 GLN B C 1
ATOM 1427 O O . GLN B 1 50 ? -4.617 -5.848 9.023 1 98.75 50 GLN B O 1
ATOM 1432 N N . GLN B 1 51 ? -4.074 -4.008 7.715 1 98.94 51 GLN B N 1
ATOM 1433 C CA . GLN B 1 51 ? -5.367 -4.098 7.043 1 98.94 51 GLN B CA 1
ATOM 1434 C C . GLN B 1 51 ? -5.238 -3.762 5.559 1 98.94 51 GLN B C 1
ATOM 1436 O O . GLN B 1 51 ? -4.363 -2.99 5.164 1 98.94 51 GLN B O 1
ATOM 1441 N N . LEU B 1 52 ? -6.074 -4.34 4.781 1 98.94 52 LEU B N 1
ATOM 1442 C CA . LEU B 1 52 ? -6.352 -3.967 3.398 1 98.94 52 LEU B CA 1
ATOM 1443 C C . LEU B 1 52 ? -7.75 -3.381 3.262 1 98.94 52 LEU B C 1
ATOM 1445 O O . LEU B 1 52 ? -8.727 -3.986 3.703 1 98.94 52 LEU B O 1
ATOM 1449 N N . HIS B 1 53 ? -7.801 -2.174 2.715 1 98.94 53 HIS B N 1
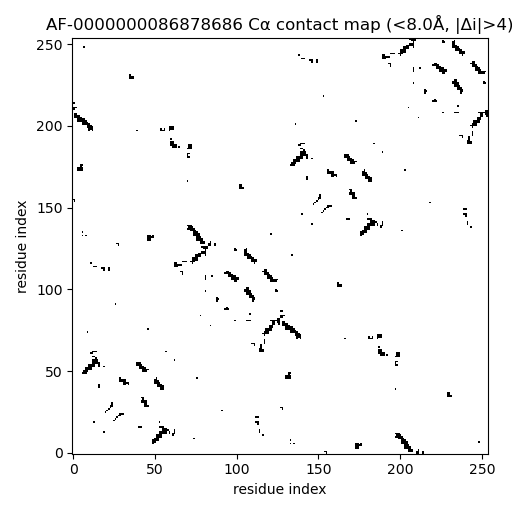ATOM 1450 C CA . HIS B 1 53 ? -9.07 -1.498 2.494 1 98.94 53 HIS B CA 1
ATOM 1451 C C . HIS B 1 53 ? -9.43 -1.458 1.012 1 98.94 53 HIS B C 1
ATOM 1453 O O . HIS B 1 53 ? -8.602 -1.06 0.184 1 98.94 53 HIS B O 1
ATOM 1459 N N . LEU B 1 54 ? -10.594 -1.931 0.733 1 98.88 54 LEU B N 1
ATOM 1460 C CA . LEU B 1 54 ? -11.156 -1.692 -0.59 1 98.88 54 LEU B CA 1
ATOM 1461 C C . LEU B 1 54 ? -12.188 -0.569 -0.546 1 98.88 54 LEU B C 1
ATOM 1463 O O . LEU B 1 54 ? -13.086 -0.577 0.299 1 98.88 54 LEU B O 1
ATOM 1467 N N . LEU B 1 55 ? -12.031 0.373 -1.441 1 98.81 55 LEU B N 1
ATOM 1468 C CA . LEU B 1 55 ? -12.945 1.509 -1.524 1 98.81 55 LEU B CA 1
ATOM 1469 C C . LEU B 1 55 ? -13.562 1.61 -2.914 1 98.81 55 LEU B C 1
ATOM 1471 O O . LEU B 1 55 ? -12.844 1.686 -3.914 1 98.81 55 LEU B O 1
ATOM 1475 N N . GLN B 1 56 ? -14.8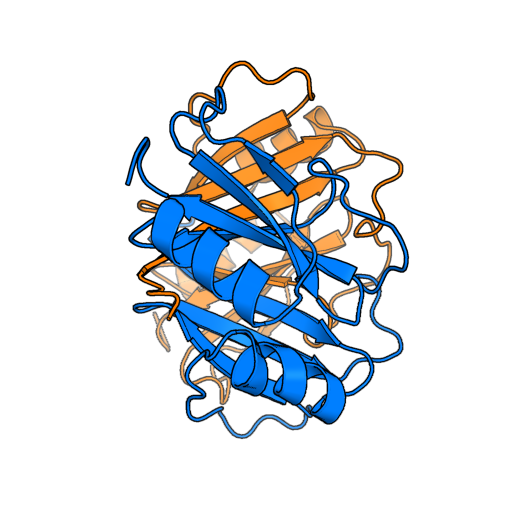83 1.601 -2.959 1 98.81 56 GLN B N 1
ATOM 1476 C CA . GLN B 1 56 ? -15.539 1.756 -4.254 1 98.81 56 GLN B CA 1
ATOM 1477 C C . GLN B 1 56 ? -15.383 3.18 -4.785 1 98.81 56 GLN B C 1
ATOM 1479 O O . GLN B 1 56 ? -15.914 4.125 -4.203 1 98.81 56 GLN B O 1
ATOM 1484 N N . HIS B 1 57 ? -14.648 3.252 -5.844 1 98.62 57 HIS B N 1
ATOM 1485 C CA . HIS B 1 57 ? -14.328 4.523 -6.484 1 98.62 57 HIS B CA 1
ATOM 1486 C C . HIS B 1 57 ? -14.109 4.344 -7.984 1 98.62 57 HIS B C 1
ATOM 1488 O O . HIS B 1 57 ? -12.969 4.367 -8.453 1 98.62 57 HIS B O 1
ATOM 1494 N N . PRO B 1 58 ? -15.188 4.312 -8.797 1 97.81 58 PRO B N 1
ATOM 1495 C CA . PRO B 1 58 ? -15.086 3.971 -10.211 1 97.81 58 PRO B CA 1
ATOM 1496 C C . PRO B 1 58 ? -14.289 5 -11.016 1 97.81 58 PRO B C 1
ATOM 1498 O O . PRO B 1 58 ? -13.898 4.734 -12.156 1 97.81 58 PRO B O 1
ATOM 1501 N N . GLN B 1 59 ? -14.094 6.172 -10.422 1 96.69 59 GLN B N 1
ATOM 1502 C CA . GLN B 1 59 ? -13.32 7.199 -11.102 1 96.69 59 GLN B CA 1
ATOM 1503 C C . GLN B 1 59 ? -11.945 7.367 -10.469 1 96.69 59 GLN B C 1
ATOM 1505 O O . GLN B 1 59 ? -11.305 8.414 -10.617 1 96.69 59 GLN B O 1
ATOM 1510 N N . GLY B 1 60 ? -11.531 6.383 -9.711 1 97.38 60 GLY B N 1
ATOM 1511 C CA . GLY B 1 60 ? -10.25 6.465 -9.023 1 97.38 60 GLY B CA 1
ATOM 1512 C C . GLY B 1 60 ? -9.07 6.598 -9.977 1 97.38 60 GLY B C 1
ATOM 1513 O O . GLY B 1 60 ? -9.055 5.98 -11.047 1 97.38 60 GLY B O 1
ATOM 1514 N N . HIS B 1 61 ? -8.094 7.309 -9.57 1 97.31 61 HIS B N 1
ATOM 1515 C CA . HIS B 1 61 ? -6.934 7.578 -10.414 1 97.31 61 HIS B CA 1
ATOM 1516 C C . HIS B 1 61 ? -5.98 6.391 -10.438 1 97.31 61 HIS B C 1
ATOM 1518 O O . HIS B 1 61 ? -5.105 6.305 -11.297 1 97.31 61 HIS B O 1
ATOM 1524 N N . THR B 1 62 ? -6.109 5.531 -9.5 1 97.31 62 THR B N 1
ATOM 1525 C CA . THR B 1 62 ? -5.191 4.395 -9.43 1 97.31 62 THR B CA 1
ATOM 1526 C C . THR B 1 62 ? -5.797 3.17 -10.109 1 97.31 62 THR B C 1
ATOM 1528 O O . THR B 1 62 ? -5.203 2.09 -10.094 1 97.31 62 THR B O 1
ATOM 1531 N N . LEU B 1 63 ? -7.047 3.352 -10.586 1 97.5 63 LEU B N 1
ATOM 1532 C CA . LEU B 1 63 ? -7.613 2.295 -11.414 1 97.5 63 LEU B CA 1
ATOM 1533 C C . LEU B 1 63 ? -6.828 2.148 -12.719 1 97.5 63 LEU B C 1
ATOM 1535 O O . LEU B 1 63 ? -6.367 3.141 -13.281 1 97.5 63 LEU B O 1
ATOM 1539 N N . ARG B 1 64 ? -6.66 0.89 -13.156 1 97.19 64 ARG B N 1
ATOM 1540 C CA . ARG B 1 64 ? -5.867 0.669 -14.359 1 97.19 64 ARG B CA 1
ATOM 1541 C C . ARG B 1 64 ? -6.375 -0.544 -15.133 1 97.19 64 ARG B C 1
ATOM 1543 O O . ARG B 1 64 ? -7.184 -1.321 -14.617 1 97.19 64 ARG B O 1
ATOM 1550 N N . GLU B 1 65 ? -5.883 -0.665 -16.344 1 95.12 65 GLU B N 1
ATOM 1551 C CA . GLU B 1 65 ? -6.258 -1.771 -17.219 1 95.12 65 GLU B CA 1
ATOM 1552 C C . GLU B 1 65 ? -5.035 -2.574 -17.641 1 95.12 65 GLU B C 1
ATOM 1554 O O . GLU B 1 65 ? -5.16 -3.584 -18.344 1 95.12 65 GLU B O 1
ATOM 1559 N N . ALA B 1 66 ? -3.912 -2.08 -17.203 1 95 66 ALA B N 1
ATOM 1560 C CA . ALA B 1 66 ? -2.645 -2.656 -17.641 1 95 66 ALA B CA 1
ATOM 1561 C C . ALA B 1 66 ? -2.385 -4 -16.969 1 95 66 ALA B C 1
ATOM 1563 O O . ALA B 1 66 ? -3.074 -4.367 -16.016 1 95 66 ALA B O 1
ATOM 1564 N N . GLY B 1 67 ? -1.446 -4.801 -17.578 1 97.75 67 GLY B N 1
ATOM 1565 C CA . GLY B 1 67 ? -0.991 -6.043 -16.984 1 97.75 67 GLY B CA 1
ATOM 1566 C C . GLY B 1 67 ? 0.004 -5.828 -15.852 1 97.75 67 GLY B C 1
ATOM 1567 O O . GLY B 1 67 ? 0.107 -4.727 -15.312 1 97.75 67 GLY B O 1
ATOM 1568 N N . ILE B 1 68 ? 0.643 -6.914 -15.461 1 98.25 68 ILE B N 1
ATOM 1569 C CA . ILE B 1 68 ? 1.611 -6.844 -14.375 1 98.25 68 ILE B CA 1
ATOM 1570 C C . ILE B 1 68 ? 2.84 -6.059 -14.828 1 98.25 68 ILE B C 1
ATOM 1572 O O . ILE B 1 68 ? 3.545 -6.477 -15.75 1 98.25 68 ILE B O 1
ATOM 1576 N N . ASP B 1 69 ? 3.023 -4.961 -14.289 1 98 69 ASP B N 1
ATOM 1577 C CA . ASP B 1 69 ? 4.238 -4.152 -14.336 1 98 69 ASP B CA 1
ATOM 1578 C C . ASP B 1 69 ? 4.766 -3.877 -12.93 1 98 69 ASP B C 1
ATOM 1580 O O . ASP B 1 69 ? 4.234 -3.023 -12.219 1 98 69 ASP B O 1
ATOM 1584 N N . THR B 1 70 ? 5.801 -4.555 -12.539 1 97.31 70 THR B N 1
ATOM 1585 C CA . THR B 1 70 ? 6.254 -4.57 -11.156 1 97.31 70 THR B CA 1
ATOM 1586 C C . THR B 1 70 ? 6.91 -3.242 -10.781 1 97.31 70 THR B C 1
ATOM 1588 O O . THR B 1 70 ? 7.23 -3.008 -9.617 1 97.31 70 THR B O 1
ATOM 1591 N N . THR B 1 71 ? 7.082 -2.391 -11.773 1 98.06 71 THR B N 1
ATOM 1592 C CA . THR B 1 71 ? 7.617 -1.064 -11.484 1 98.06 71 THR B CA 1
ATOM 1593 C C . THR B 1 71 ? 6.484 -0.065 -11.25 1 98.06 71 THR B C 1
ATOM 1595 O O . THR B 1 71 ? 6.734 1.102 -10.945 1 98.06 71 THR B O 1
ATOM 1598 N N . ASP B 1 72 ? 5.242 -0.494 -11.391 1 98.38 72 ASP B N 1
ATOM 1599 C CA . ASP B 1 72 ? 4.09 0.348 -11.086 1 98.38 72 ASP B CA 1
ATOM 1600 C C . ASP B 1 72 ? 3.662 0.184 -9.625 1 98.38 72 ASP B C 1
ATOM 1602 O O . ASP B 1 72 ? 4.188 -0.673 -8.914 1 98.38 72 ASP B O 1
ATOM 1606 N N . GLY B 1 73 ? 2.795 1.109 -9.188 1 98.44 73 GLY B N 1
ATOM 1607 C CA . GLY B 1 73 ? 2.295 1.037 -7.82 1 98.44 73 GLY B CA 1
ATOM 1608 C C . GLY B 1 73 ? 1.717 -0.32 -7.469 1 98.44 73 GLY B C 1
ATOM 1609 O O . GLY B 1 73 ? 0.885 -0.856 -8.203 1 98.44 73 GLY B O 1
ATOM 1610 N N . HIS B 1 74 ? 2.221 -0.91 -6.379 1 98.88 74 HIS B N 1
ATOM 1611 C CA . HIS B 1 74 ? 1.7 -2.176 -5.875 1 98.88 74 HIS B CA 1
ATOM 1612 C C . HIS B 1 74 ? 2.045 -2.363 -4.398 1 98.88 74 HIS B C 1
ATOM 1614 O O . HIS B 1 74 ? 2.684 -1.502 -3.793 1 98.88 74 HIS B O 1
ATOM 1620 N N . PHE B 1 75 ? 1.532 -3.428 -3.789 1 98.94 75 PHE B N 1
ATOM 1621 C CA . PHE B 1 75 ? 1.895 -3.781 -2.42 1 98.94 75 PHE B CA 1
ATOM 1622 C C . PHE B 1 75 ? 2.135 -5.281 -2.293 1 98.94 75 PHE B C 1
ATOM 1624 O O . PHE B 1 75 ? 1.69 -6.059 -3.139 1 98.94 75 PHE B O 1
ATOM 1631 N N . ALA B 1 76 ? 2.889 -5.605 -1.266 1 98.94 76 ALA B N 1
ATOM 1632 C CA . ALA B 1 76 ? 3.262 -7.004 -1.062 1 98.94 76 ALA B CA 1
ATOM 1633 C C . ALA B 1 76 ? 2.781 -7.508 0.294 1 98.94 76 ALA B C 1
ATOM 1635 O O . ALA B 1 76 ? 2.9 -6.809 1.303 1 98.94 76 ALA B O 1
ATOM 1636 N N . ILE B 1 77 ? 2.293 -8.68 0.236 1 98.94 77 ILE B N 1
ATOM 1637 C CA . ILE B 1 77 ? 1.898 -9.398 1.443 1 98.94 77 ILE B CA 1
ATOM 1638 C C . ILE B 1 77 ? 2.824 -10.594 1.658 1 98.94 77 ILE B C 1
ATOM 1640 O O . ILE B 1 77 ? 3.068 -11.375 0.734 1 98.94 77 ILE B O 1
ATOM 1644 N N . TRP B 1 78 ? 3.291 -10.656 2.869 1 98.94 78 TRP B N 1
ATOM 1645 C CA . TRP B 1 78 ? 4.059 -11.844 3.232 1 98.94 78 TRP B CA 1
ATOM 1646 C C . TRP B 1 78 ? 3.139 -13.031 3.498 1 98.94 78 TRP B C 1
ATOM 1648 O O . TRP B 1 78 ? 2.178 -12.914 4.262 1 98.94 78 TRP B O 1
ATOM 1658 N N . VAL B 1 79 ? 3.4 -14.109 2.811 1 98.94 79 VAL B N 1
ATOM 1659 C CA . VAL B 1 79 ? 2.641 -15.336 3.02 1 98.94 79 VAL B CA 1
ATOM 1660 C C . VAL B 1 79 ? 3.568 -16.438 3.523 1 98.94 79 VAL B C 1
ATOM 1662 O O . VAL B 1 79 ? 4.785 -16.359 3.344 1 98.94 79 VAL B O 1
ATOM 1665 N N . LYS B 1 80 ? 3.01 -17.438 4.098 1 98.81 80 LYS B N 1
ATOM 1666 C CA . LYS B 1 80 ? 3.799 -18.422 4.816 1 98.81 80 LYS B CA 1
ATOM 1667 C C . LYS B 1 80 ? 4.492 -19.375 3.848 1 98.81 80 LYS B C 1
ATOM 1669 O O . LYS B 1 80 ? 5.578 -19.891 4.141 1 98.81 80 LYS B O 1
ATOM 1674 N N . SER B 1 81 ? 3.814 -19.688 2.74 1 98.81 81 SER B N 1
ATOM 1675 C CA . SER B 1 81 ? 4.324 -20.719 1.852 1 98.81 81 SER B CA 1
ATOM 1676 C C . SER B 1 81 ? 4.129 -20.344 0.388 1 98.81 81 SER B C 1
ATOM 1678 O O . SER B 1 81 ? 3.002 -20.109 -0.05 1 98.81 81 SER B O 1
ATOM 1680 N N . HIS B 1 82 ? 5.273 -20.344 -0.363 1 98.75 82 HIS B N 1
ATOM 1681 C CA . HIS B 1 82 ? 5.223 -20.125 -1.805 1 98.75 82 HIS B CA 1
ATOM 1682 C C . HIS B 1 82 ? 4.438 -21.234 -2.5 1 98.75 82 HIS B C 1
ATOM 1684 O O . HIS B 1 82 ? 3.531 -20.969 -3.287 1 98.75 82 HIS B O 1
ATOM 1690 N N . LYS B 1 83 ? 4.742 -22.453 -2.174 1 98.62 83 LYS B N 1
ATOM 1691 C CA . LYS B 1 83 ? 4.152 -23.625 -2.822 1 98.62 83 LYS B CA 1
ATOM 1692 C C . LYS B 1 83 ? 2.648 -23.688 -2.58 1 98.62 83 LYS B C 1
ATOM 1694 O O . LYS B 1 83 ? 1.875 -23.938 -3.51 1 98.62 83 LYS B O 1
ATOM 1699 N N . ASP B 1 84 ? 2.254 -23.484 -1.319 1 98.81 84 ASP B N 1
ATOM 1700 C CA . ASP B 1 84 ? 0.833 -23.547 -0.996 1 98.81 84 ASP B CA 1
ATOM 1701 C C . ASP B 1 84 ? 0.061 -22.422 -1.678 1 98.81 84 ASP B C 1
ATOM 1703 O O . ASP B 1 84 ? -1.088 -22.609 -2.086 1 98.81 84 ASP B O 1
ATOM 1707 N N . THR B 1 85 ? 0.705 -21.297 -1.754 1 98.88 85 THR B N 1
ATOM 1708 C CA . THR B 1 85 ? 0.07 -20.156 -2.418 1 98.88 85 THR B CA 1
ATOM 1709 C C . THR B 1 85 ? -0.151 -20.453 -3.898 1 98.88 85 THR B C 1
ATOM 1711 O O . THR B 1 85 ? -1.255 -20.266 -4.418 1 98.88 85 THR B O 1
ATOM 1714 N N . ILE B 1 86 ? 0.833 -20.938 -4.562 1 98.81 86 ILE B N 1
ATOM 1715 C CA . ILE B 1 86 ? 0.736 -21.281 -5.977 1 98.81 86 ILE B CA 1
ATOM 1716 C C . ILE B 1 86 ? -0.346 -22.344 -6.172 1 98.81 86 ILE B C 1
ATOM 1718 O O . ILE B 1 86 ? -1.195 -22.219 -7.055 1 98.81 86 ILE B O 1
ATOM 1722 N N . ALA B 1 87 ? -0.288 -23.359 -5.355 1 98.81 87 ALA B N 1
ATOM 1723 C CA . ALA B 1 87 ? -1.276 -24.438 -5.457 1 98.81 87 ALA B CA 1
ATOM 1724 C C . ALA B 1 87 ? -2.695 -23.891 -5.352 1 98.81 87 ALA B C 1
ATOM 1726 O O . ALA B 1 87 ? -3.584 -24.297 -6.102 1 98.81 87 ALA B O 1
ATOM 1727 N N . TRP B 1 88 ? -2.883 -22.984 -4.422 1 98.75 88 TRP B N 1
ATOM 1728 C CA . TRP B 1 88 ? -4.207 -22.406 -4.234 1 98.75 88 TRP B CA 1
ATOM 1729 C C . TRP B 1 88 ? -4.621 -21.594 -5.453 1 98.75 88 TRP B C 1
ATOM 1731 O O . TRP B 1 88 ? -5.754 -21.688 -5.926 1 98.75 88 TRP B O 1
ATOM 1741 N N . LEU B 1 89 ? -3.691 -20.719 -5.906 1 98.81 89 LEU B N 1
ATOM 1742 C CA . LEU B 1 89 ? -3.984 -19.891 -7.07 1 98.81 89 LEU B CA 1
ATOM 1743 C C . LEU B 1 89 ? -4.375 -20.75 -8.266 1 98.81 89 LEU B C 1
ATOM 1745 O O . LEU B 1 89 ? -5.316 -20.422 -8.992 1 98.81 89 LEU B O 1
ATOM 1749 N N . GLU B 1 90 ? -3.686 -21.781 -8.438 1 98.75 90 GLU B N 1
ATOM 1750 C CA . GLU B 1 90 ? -3.984 -22.703 -9.531 1 98.75 90 GLU B CA 1
ATOM 1751 C C . GLU B 1 90 ? -5.355 -23.359 -9.352 1 98.75 90 GLU B C 1
ATOM 1753 O O . GLU B 1 90 ? -6.133 -23.453 -10.305 1 98.75 90 GLU B O 1
ATOM 1758 N N . GLN B 1 91 ? -5.613 -23.797 -8.203 1 98.56 91 GLN B N 1
ATOM 1759 C CA . GLN B 1 91 ? -6.902 -24.406 -7.898 1 98.56 91 GLN B CA 1
ATOM 1760 C C . GLN B 1 91 ? -8.055 -23.453 -8.195 1 98.56 91 GLN B C 1
ATOM 1762 O O . GLN B 1 91 ? -9.117 -23.859 -8.656 1 98.56 91 GLN B O 1
ATOM 1767 N N . GLN B 1 92 ? -7.82 -22.219 -7.891 1 98.44 92 GLN B N 1
ATOM 1768 C CA . GLN B 1 92 ? -8.867 -21.219 -8.055 1 98.44 92 GLN B CA 1
ATOM 1769 C C . GLN B 1 92 ? -8.875 -20.656 -9.469 1 98.44 92 GLN B C 1
ATOM 1771 O O . GLN B 1 92 ? -9.727 -19.828 -9.812 1 98.44 92 GLN B O 1
ATOM 1776 N N . GLY B 1 93 ? -7.926 -20.984 -10.281 1 98.44 93 GLY B N 1
ATOM 1777 C CA . GLY B 1 93 ? -7.848 -20.516 -11.648 1 98.44 93 GLY B CA 1
ATOM 1778 C C . GLY B 1 93 ? -7.391 -19.078 -11.758 1 98.44 93 GLY B C 1
ATOM 1779 O O . GLY B 1 93 ? -7.77 -18.359 -12.695 1 98.44 93 GLY B O 1
ATOM 1780 N N . ILE B 1 94 ? -6.668 -18.609 -10.805 1 98.62 94 ILE B N 1
ATOM 1781 C CA . ILE B 1 94 ? -6.152 -17.25 -10.828 1 98.62 94 ILE B CA 1
ATOM 1782 C C . ILE B 1 94 ? -4.801 -17.219 -11.539 1 98.62 94 ILE B C 1
ATOM 1784 O O . ILE B 1 94 ? -3.877 -17.938 -11.156 1 98.62 94 ILE B O 1
ATOM 1788 N N . GLU B 1 95 ? -4.73 -16.406 -12.578 1 98.5 95 GLU B N 1
ATOM 1789 C CA . GLU B 1 95 ? -3.459 -16.234 -13.273 1 98.5 95 GLU B CA 1
ATOM 1790 C C . GLU B 1 95 ? -2.426 -15.555 -12.375 1 98.5 95 GLU B C 1
ATOM 1792 O O . GLU B 1 95 ? -2.762 -14.664 -11.594 1 98.5 95 GLU B O 1
ATOM 1797 N N . TYR B 1 96 ? -1.136 -15.977 -12.469 1 98.81 96 TYR B N 1
ATOM 1798 C CA . TYR B 1 96 ? -0.067 -15.422 -11.641 1 98.81 96 TYR B CA 1
ATOM 1799 C C . TYR B 1 96 ? 1.257 -15.414 -12.398 1 98.81 96 TYR B C 1
ATOM 1801 O O . TYR B 1 96 ? 1.402 -16.094 -13.414 1 98.81 96 TYR B O 1
ATOM 1809 N N . GLU B 1 97 ? 2.154 -14.531 -12.016 1 98.81 97 GLU B N 1
ATOM 1810 C CA . GLU B 1 97 ? 3.572 -14.562 -12.359 1 98.81 97 GLU B CA 1
ATOM 1811 C C . GLU B 1 97 ? 4.434 -14.852 -11.133 1 98.81 97 GLU B C 1
ATOM 1813 O O . GLU B 1 97 ? 4.348 -14.141 -10.125 1 98.81 97 GLU B O 1
ATOM 1818 N N . ALA B 1 98 ? 5.273 -15.898 -11.219 1 98.69 98 ALA B N 1
ATOM 1819 C CA . ALA B 1 98 ? 6.074 -16.297 -10.062 1 98.69 98 ALA B CA 1
ATOM 1820 C C . ALA B 1 98 ? 7.566 -16.125 -10.344 1 98.69 98 ALA B C 1
ATOM 1822 O O . ALA B 1 98 ? 8.023 -16.359 -11.469 1 98.69 98 ALA B O 1
ATOM 1823 N N . ARG B 1 99 ? 8.281 -15.656 -9.336 1 98.19 99 ARG B N 1
ATOM 1824 C CA . ARG B 1 99 ? 9.742 -15.578 -9.289 1 98.19 99 ARG B CA 1
ATOM 1825 C C . ARG B 1 99 ? 10.281 -16.25 -8.031 1 98.19 99 ARG B C 1
ATOM 1827 O O . ARG B 1 99 ? 10.656 -15.57 -7.07 1 98.19 99 ARG B O 1
ATOM 1834 N N . PRO B 1 100 ? 10.391 -17.562 -8.109 1 98.25 100 PRO B N 1
ATOM 1835 C CA . PRO B 1 100 ? 10.727 -18.328 -6.898 1 98.25 100 PRO B CA 1
ATOM 1836 C C . PRO B 1 100 ? 12.148 -18.062 -6.41 1 98.25 100 PRO B C 1
ATOM 1838 O O . PRO B 1 100 ? 12.453 -18.312 -5.238 1 98.25 100 PRO B O 1
ATOM 1841 N N . GLU B 1 101 ? 13.031 -17.609 -7.258 1 97.81 101 GLU B N 1
ATOM 1842 C CA . GLU B 1 101 ? 14.414 -17.312 -6.902 1 97.81 101 GLU B CA 1
ATOM 1843 C C . GLU B 1 101 ? 14.758 -15.852 -7.203 1 97.81 101 GLU B C 1
ATOM 1845 O O . GLU B 1 101 ? 15.805 -15.57 -7.789 1 97.81 101 GLU B O 1
ATOM 1850 N N . SER B 1 102 ? 13.883 -14.984 -6.77 1 97.75 102 SER B N 1
ATOM 1851 C CA . SER B 1 102 ? 14.055 -13.555 -7.039 1 97.75 102 SER B CA 1
ATOM 1852 C C . SER B 1 102 ? 15.289 -13 -6.332 1 97.75 102 SER B C 1
ATOM 1854 O O . SER B 1 102 ? 15.609 -13.422 -5.219 1 97.75 102 SER B O 1
ATOM 1856 N N . VAL B 1 103 ? 15.922 -12.016 -6.879 1 97.88 103 VAL B N 1
ATOM 1857 C CA . VAL B 1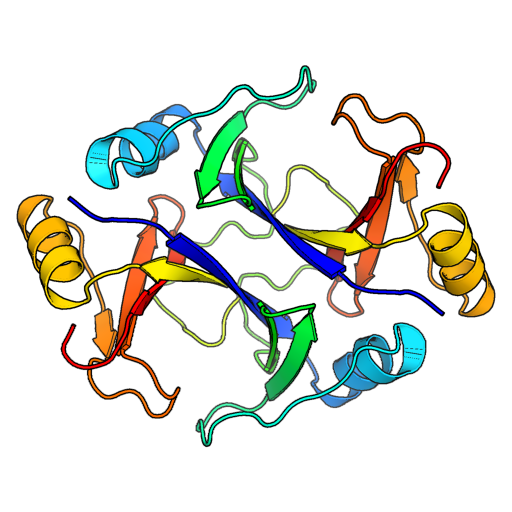 103 ? 17.078 -11.336 -6.281 1 97.88 103 VAL B CA 1
ATOM 1858 C C . VAL B 1 103 ? 16.609 -10.5 -5.09 1 97.88 103 VAL B C 1
ATOM 1860 O O . VAL B 1 103 ? 17.438 -9.984 -4.332 1 97.88 103 VAL B O 1
ATOM 1863 N N . ALA B 1 104 ? 15.305 -10.445 -4.871 1 97.56 104 ALA B N 1
ATOM 1864 C CA . ALA B 1 104 ? 14.734 -9.656 -3.785 1 97.56 104 ALA B CA 1
ATOM 1865 C C . ALA B 1 104 ? 15.133 -10.219 -2.424 1 97.56 104 ALA B C 1
ATOM 1867 O O . ALA B 1 104 ? 15 -9.539 -1.402 1 97.56 104 ALA B O 1
ATOM 1868 N N . GLY B 1 105 ? 15.602 -11.414 -2.432 1 97.94 105 GLY B N 1
ATOM 1869 C CA . GLY B 1 105 ? 15.922 -12.07 -1.175 1 97.94 105 GLY B CA 1
ATOM 1870 C C . GLY B 1 105 ? 14.797 -12.953 -0.662 1 97.94 105 GLY B C 1
ATOM 1871 O O . GLY B 1 105 ? 14.875 -13.477 0.449 1 97.94 105 GLY B O 1
ATOM 1872 N N . PHE B 1 106 ? 13.758 -13.094 -1.392 1 98.62 106 PHE B N 1
ATOM 1873 C CA . PHE B 1 106 ? 12.609 -13.945 -1.106 1 98.62 106 PHE B CA 1
ATOM 1874 C C . PHE B 1 106 ? 11.875 -14.312 -2.391 1 98.62 106 PHE B C 1
ATOM 1876 O O . PHE B 1 106 ? 12.148 -13.75 -3.451 1 98.62 106 PHE B O 1
ATOM 1883 N N . ALA B 1 107 ? 11.023 -15.336 -2.354 1 98.81 107 ALA B N 1
ATOM 1884 C CA . ALA B 1 107 ? 10.195 -15.719 -3.494 1 98.81 107 ALA B CA 1
ATOM 1885 C C . ALA B 1 107 ? 9.07 -14.719 -3.715 1 98.81 107 ALA B C 1
ATOM 1887 O O . ALA B 1 107 ? 8.477 -14.219 -2.754 1 98.81 107 ALA B O 1
ATOM 1888 N N . GLN B 1 108 ? 8.734 -14.453 -4.957 1 98.88 108 GLN B N 1
ATOM 1889 C CA . GLN B 1 108 ? 7.691 -13.492 -5.305 1 98.88 108 GLN B CA 1
ATOM 1890 C C . GLN B 1 108 ? 6.625 -14.133 -6.184 1 98.88 108 GLN B C 1
ATOM 1892 O O . GLN B 1 108 ? 6.938 -14.938 -7.066 1 98.88 108 GLN B O 1
ATOM 1897 N N . ILE B 1 109 ? 5.395 -13.875 -5.969 1 98.94 109 ILE B N 1
ATOM 1898 C CA . ILE B 1 109 ? 4.25 -14.203 -6.809 1 98.94 109 ILE B CA 1
ATOM 1899 C C . ILE B 1 109 ? 3.412 -12.945 -7.051 1 98.94 109 ILE B C 1
ATOM 1901 O O . ILE B 1 109 ? 3.002 -12.273 -6.102 1 98.94 109 ILE B O 1
ATOM 1905 N N . PHE B 1 110 ? 3.164 -12.641 -8.312 1 98.94 110 PHE B N 1
ATOM 1906 C CA . PHE B 1 110 ? 2.352 -11.477 -8.641 1 98.94 110 PHE B CA 1
ATOM 1907 C C . PHE B 1 110 ? 1.025 -11.898 -9.258 1 98.94 110 PHE B C 1
ATOM 1909 O O . PHE B 1 110 ? 0.986 -12.789 -10.109 1 98.94 110 PHE B O 1
ATOM 1916 N N . ILE B 1 111 ? -0.041 -11.258 -8.82 1 98.94 111 ILE B N 1
ATOM 1917 C CA . ILE B 1 111 ? -1.356 -11.453 -9.422 1 98.94 111 ILE B CA 1
ATOM 1918 C C . ILE B 1 111 ? -2.023 -10.102 -9.656 1 98.94 111 ILE B C 1
ATOM 1920 O O . ILE B 1 111 ? -1.544 -9.07 -9.18 1 98.94 111 ILE B O 1
ATOM 1924 N N . LEU B 1 112 ? -3.092 -10.117 -10.422 1 98.88 112 LEU B N 1
ATOM 1925 C CA . LEU B 1 112 ? -3.941 -8.953 -10.656 1 98.88 112 LEU B CA 1
ATOM 1926 C C . LEU B 1 112 ? -5.34 -9.18 -10.086 1 98.88 112 LEU B C 1
ATOM 1928 O O . LEU B 1 112 ? -5.918 -10.25 -10.258 1 98.88 112 LEU B O 1
ATOM 1932 N N . ASP B 1 113 ? -5.809 -8.18 -9.383 1 98.81 113 ASP B N 1
ATOM 1933 C CA . ASP B 1 113 ? -7.215 -8.25 -9 1 98.81 113 ASP B CA 1
ATOM 1934 C C . ASP B 1 113 ? -8.117 -7.828 -10.164 1 98.81 113 ASP B C 1
ATOM 1936 O O . ASP B 1 113 ? -7.629 -7.508 -11.25 1 98.81 113 ASP B O 1
ATOM 1940 N N . PRO B 1 114 ? -9.461 -7.824 -10.039 1 98.5 114 PRO B N 1
ATOM 1941 C CA . PRO B 1 114 ? -10.375 -7.535 -11.148 1 98.5 114 PRO B CA 1
ATOM 1942 C C . PRO B 1 114 ? -10.164 -6.141 -11.742 1 98.5 114 PRO B C 1
ATOM 1944 O O . PRO B 1 114 ? -10.508 -5.898 -12.898 1 98.5 114 PRO B O 1
ATOM 1947 N N . ASP B 1 115 ? -9.672 -5.203 -10.961 1 98.56 115 ASP B N 1
ATOM 1948 C CA . ASP B 1 115 ? -9.438 -3.842 -11.43 1 98.56 115 ASP B CA 1
ATOM 1949 C C . ASP B 1 115 ? -7.957 -3.625 -11.758 1 98.56 115 ASP B C 1
ATOM 1951 O O . ASP B 1 115 ? -7.496 -2.486 -11.844 1 98.56 115 ASP B O 1
ATOM 1955 N N . ARG B 1 116 ? -7.227 -4.734 -11.789 1 98.38 116 ARG B N 1
ATOM 1956 C CA . ARG B 1 116 ? -5.844 -4.824 -12.25 1 98.38 116 ARG B CA 1
ATOM 1957 C C . ARG B 1 116 ? -4.887 -4.188 -11.25 1 98.38 116 ARG B C 1
ATOM 1959 O O . ARG B 1 116 ? -3.795 -3.752 -11.617 1 98.38 116 ARG B O 1
ATOM 1966 N N . ASN B 1 117 ? -5.324 -3.967 -10.039 1 98.62 117 ASN B N 1
ATOM 1967 C CA . ASN B 1 117 ? -4.352 -3.736 -8.977 1 98.62 117 ASN B CA 1
ATOM 1968 C C . ASN B 1 117 ? -3.363 -4.895 -8.859 1 98.62 117 ASN B C 1
ATOM 1970 O O . ASN B 1 117 ? -3.758 -6.059 -8.906 1 98.62 117 ASN B O 1
ATOM 1974 N N . ILE B 1 118 ? -2.137 -4.547 -8.703 1 98.81 118 ILE B N 1
ATOM 1975 C CA . ILE B 1 118 ? -1.095 -5.566 -8.617 1 98.81 118 ILE B CA 1
ATOM 1976 C C . ILE B 1 118 ? -0.871 -5.957 -7.16 1 98.81 118 ILE B C 1
ATOM 1978 O O . ILE B 1 118 ? -0.576 -5.105 -6.32 1 98.81 118 ILE B O 1
ATOM 1982 N N . ILE B 1 119 ? -1.028 -7.223 -6.859 1 98.94 119 ILE B N 1
ATOM 1983 C CA . ILE B 1 119 ? -0.746 -7.797 -5.547 1 98.94 119 ILE B CA 1
ATOM 1984 C C . ILE B 1 119 ? 0.474 -8.711 -5.637 1 98.94 119 ILE B C 1
ATOM 1986 O O . ILE B 1 119 ? 0.534 -9.594 -6.492 1 98.94 119 ILE B O 1
ATOM 1990 N N . GLU B 1 120 ? 1.39 -8.453 -4.816 1 98.94 120 GLU B N 1
ATOM 1991 C CA . GLU B 1 120 ? 2.543 -9.336 -4.68 1 98.94 120 GLU B CA 1
ATOM 1992 C C . GLU B 1 120 ? 2.434 -10.195 -3.424 1 98.94 120 GLU B C 1
ATOM 1994 O O . GLU B 1 120 ? 2.172 -9.688 -2.334 1 98.94 120 GLU B O 1
ATOM 1999 N N . PHE B 1 121 ? 2.564 -11.492 -3.586 1 98.94 121 PHE B N 1
ATOM 2000 C CA . PHE B 1 121 ? 2.812 -12.375 -2.453 1 98.94 121 PHE B CA 1
ATOM 2001 C C . PHE B 1 121 ? 4.297 -12.688 -2.33 1 98.94 121 PHE B C 1
ATOM 2003 O O . PHE B 1 121 ? 4.902 -13.219 -3.264 1 98.94 121 PHE B O 1
ATOM 2010 N N . ALA B 1 122 ? 4.848 -12.312 -1.223 1 98.94 122 ALA B N 1
ATOM 2011 C CA . ALA B 1 122 ? 6.23 -12.633 -0.875 1 98.94 122 ALA B CA 1
ATOM 2012 C C . ALA B 1 122 ? 6.293 -13.805 0.099 1 98.94 122 ALA B C 1
ATOM 2014 O O . ALA B 1 122 ? 5.477 -13.898 1.017 1 98.94 122 ALA B O 1
ATOM 2015 N N . ALA B 1 123 ? 7.227 -14.68 -0.096 1 98.88 123 ALA B N 1
ATOM 2016 C CA . ALA B 1 123 ? 7.355 -15.859 0.755 1 98.88 123 ALA B CA 1
ATOM 2017 C C . ALA B 1 123 ? 8.82 -16.266 0.913 1 98.88 123 ALA B C 1
ATOM 2019 O O . ALA B 1 123 ? 9.656 -15.938 0.066 1 98.88 123 ALA B O 1
ATOM 2020 N N . PRO B 1 124 ? 9.133 -17.047 2.031 1 98.75 124 PRO B N 1
ATOM 2021 C CA . PRO B 1 124 ? 10.492 -17.609 2.08 1 98.75 124 PRO B CA 1
ATOM 2022 C C . PRO B 1 124 ? 10.805 -18.484 0.872 1 98.75 124 PRO B C 1
ATOM 2024 O O . PRO B 1 124 ? 9.922 -19.172 0.347 1 98.75 124 PRO B O 1
ATOM 2027 N N . TYR B 1 125 ? 12.078 -18.438 0.564 1 98.56 125 TYR B N 1
ATOM 2028 C CA . TYR B 1 125 ? 12.5 -19.344 -0.506 1 98.56 125 TYR B CA 1
ATOM 2029 C C . TYR B 1 125 ? 12.133 -20.781 -0.183 1 98.56 125 TYR B C 1
ATOM 2031 O O . TYR B 1 125 ? 12.273 -21.219 0.959 1 98.56 125 TYR B O 1
ATOM 2039 N N . HIS B 1 126 ? 11.633 -21.422 -1.17 1 97.38 126 HIS B N 1
ATOM 2040 C CA . HIS B 1 126 ? 11.398 -22.859 -1.104 1 97.38 126 HIS B CA 1
ATOM 2041 C C . HIS B 1 126 ? 10.422 -23.203 0.009 1 97.38 126 HIS B C 1
ATOM 2043 O O . HIS B 1 126 ? 10.492 -24.297 0.587 1 97.38 126 HIS B O 1
ATOM 2049 N N . SER B 1 127 ? 9.672 -22.281 0.375 1 97.38 127 SER B N 1
ATOM 2050 C CA . SER B 1 127 ? 8.641 -22.531 1.375 1 97.38 127 SER B CA 1
ATOM 2051 C C . SER B 1 127 ? 7.426 -23.219 0.752 1 97.38 127 SER B C 1
ATOM 2053 O O . SER B 1 127 ? 7.207 -23.125 -0.458 1 97.38 127 SER B O 1
#

Nearest PDB structures (foldseek):
  5wew-assembly4_G  TM=8.126E-01  e=1.196E-08  Klebsiella pneumoniae 30684/NJST258_2
  2p7m-assembly4_A  TM=7.664E-01  e=6.715E-08  Listeria monocytogenes EGD-e
  2p25-assembly1_A-2  TM=6.748E-01  e=6.732E-09  Enterococcus faecalis V583
  3itw-assembly1_A-2  TM=7.311E-01  e=8.091E-06  Micromonospora sp. ML1
  5uhj-assembly1_A-2  TM=6.659E-01  e=1.045E-05  Streptomyces sp. CB03234

pLDDT: mean 98.36, std 0.86, range [92.81, 98.94]